Protein AF-A0A453G6H1-F1 (afdb_monomer)

Mean predicted aligned error: 11.92 Å

Organism: Aegilops tauschii subsp. strangulata (NCBI:txid200361)

Radius of gyration: 19.8 Å; Cα contacts (8 Å, |Δi|>4): 277; chains: 1; bounding box: 70×54×54 Å

InterPro domains:
  IPR003441 NAC domain [PF02365] (18-142)
  IPR003441 NAC domain [PS51005] (16-177)
  IPR036093 NAC domain superfamily [G3DSA:2.170.150.80] (25-164)
  IPR036093 NAC domain superfamily [SSF101941] (16-154)

Foldseek 3Di:
DDDDDDDDPDDPPPPDDPPDAPDDDLCCCQVPPVLCVLVVHDDPDCQAEEDCPQADDLVCQVVRAPGDDFKGKYKHFQDPVDPDDNDDAQHYPFWGKDWDDDWDFDADPVRDGFWIKIKIWIFGDDPPPTHTFQKMKIKIAGDPVSCVVSVPTRIIMMMIGGPDDDPDDDDPDPDDDDD

Secondary structure (DSSP, 8-state):
---PPPP----S--S--TT------HHIIIIIIIHHHHTTPPPSS--SEE--GGGS-GGGGGGG-SS-SSEEEEEEE----STT--S---B-SSEEEEEEEEEEEEE-TTS-EEEEEEEEEEEESSTTSPEEEEEEEEEEE--HHHHHHTTT--EEEEEEEE----S------S-----

pLDDT: mean 76.53, std 20.33, range [27.92, 95.0]

Solvent-accessible surface area (backbone atoms only — not comparable to full-atom values): 11126 Å² total; per-residue (Å²): 139,86,81,86,78,79,79,77,80,77,70,90,78,80,83,65,62,93,87,68,72,96,73,76,51,77,54,47,47,38,67,56,50,43,46,30,55,52,70,68,53,84,69,98,65,80,65,55,30,79,41,74,57,49,75,46,49,78,86,56,47,69,83,65,32,67,49,64,93,64,50,32,38,32,37,29,70,58,62,57,93,44,102,86,49,90,72,70,75,46,52,30,86,60,22,33,55,41,79,48,84,72,73,41,78,38,56,43,96,86,67,46,79,55,24,38,38,40,40,29,35,35,21,43,46,60,83,91,78,34,48,79,54,59,39,36,36,40,41,37,36,69,43,68,82,61,55,62,76,34,81,87,47,58,62,29,40,33,40,40,34,64,62,76,74,72,100,78,69,76,77,82,68,92,71,93,76,87,132

Sequence (179 aa):
SIKEGGGRDAHEDDLVMPGFRFHPTEEELIEFYLRRKVEGKRFNVELITFLDLYRYDPWELPALAAIGEKEWFFYVPRDRKYRNGDRPNRVTASGYWKATGADRMIRAENNRSIGLKKTLVFYSGKAPKGVRSSWIMNEYRLPTADTDRYHKVRSTCILASHRNFPPDLSICTRNGRPE

Structure (mmCIF, N/CA/C/O backbone):
data_AF-A0A453G6H1-F1
#
_entry.id   AF-A0A453G6H1-F1
#
loop_
_atom_site.group_PDB
_atom_site.id
_atom_site.type_symbol
_atom_site.label_atom_id
_atom_site.label_alt_id
_atom_site.label_comp_id
_atom_site.label_asym_id
_atom_site.label_entity_id
_atom_site.label_seq_id
_atom_site.pdbx_PDB_ins_code
_atom_site.Cartn_x
_atom_site.Cartn_y
_atom_site.Cartn_z
_atom_site.occupancy
_atom_site.B_iso_or_equiv
_atom_site.auth_seq_id
_atom_site.auth_comp_id
_atom_site.auth_asym_id
_atom_site.auth_atom_id
_atom_site.pdbx_PDB_model_num
ATOM 1 N N . SER A 1 1 ? -45.497 31.746 -12.700 1.00 38.84 1 SER A N 1
ATOM 2 C CA . SER A 1 1 ? -44.591 30.740 -13.280 1.00 38.84 1 SER A CA 1
ATOM 3 C C . SER A 1 1 ? -43.156 31.137 -13.028 1.00 38.84 1 SER A C 1
ATOM 5 O O . SER A 1 1 ? -42.637 31.983 -13.740 1.00 38.84 1 SER A O 1
ATOM 7 N N . ILE A 1 2 ? -42.545 30.571 -11.992 1.00 41.25 2 ILE A N 1
ATOM 8 C CA . ILE A 1 2 ? -41.110 30.693 -11.722 1.00 41.25 2 ILE A CA 1
ATOM 9 C C . ILE A 1 2 ? -40.517 29.347 -12.136 1.00 41.25 2 ILE A C 1
ATOM 11 O O . ILE A 1 2 ? -40.964 28.313 -11.646 1.00 41.25 2 ILE A O 1
ATOM 15 N N . LYS A 1 3 ? -39.592 29.341 -13.096 1.00 38.66 3 LYS A N 1
ATOM 16 C CA . LYS A 1 3 ? -38.749 28.176 -13.375 1.00 38.66 3 LYS A CA 1
ATOM 17 C C . LYS A 1 3 ? -37.324 28.560 -13.014 1.00 38.66 3 LYS A C 1
ATOM 19 O O . LYS A 1 3 ? -36.692 29.331 -13.729 1.00 38.66 3 LYS A O 1
ATOM 24 N N . GLU A 1 4 ? -36.882 28.041 -11.879 1.00 37.56 4 GLU A N 1
ATOM 25 C CA . GLU A 1 4 ? -35.491 28.036 -11.452 1.00 37.56 4 GLU A CA 1
ATOM 26 C C . GLU A 1 4 ? -34.686 27.119 -12.381 1.00 37.56 4 GLU A C 1
ATOM 28 O O . GLU A 1 4 ? -35.075 25.979 -12.648 1.00 37.56 4 GLU A O 1
ATOM 33 N N . GLY A 1 5 ? -33.588 27.643 -12.923 1.00 34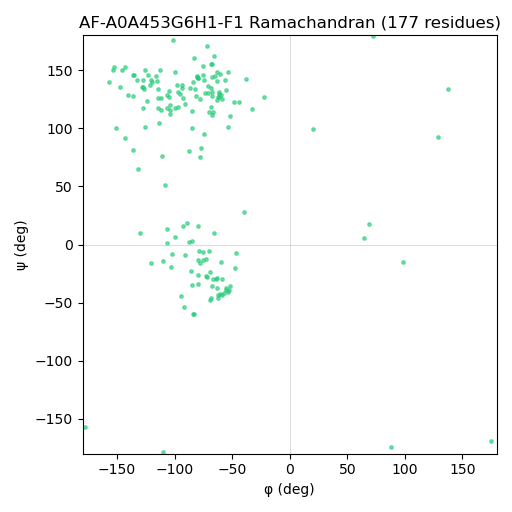.31 5 GLY A N 1
ATOM 34 C CA . GLY A 1 5 ? -32.575 26.881 -13.643 1.00 34.31 5 GLY A CA 1
ATOM 35 C C . GLY A 1 5 ? -31.411 26.609 -12.699 1.00 34.31 5 GLY A C 1
ATOM 36 O O . GLY A 1 5 ? -30.789 27.550 -12.214 1.00 34.31 5 GLY A O 1
ATOM 37 N N . GLY A 1 6 ? -31.172 25.326 -12.428 1.00 33.75 6 GLY A N 1
ATOM 38 C CA . GLY A 1 6 ? -30.255 24.823 -11.410 1.00 33.75 6 GLY A CA 1
ATOM 39 C C . GLY A 1 6 ? -28.817 25.327 -11.520 1.00 33.75 6 GLY A C 1
ATOM 40 O O . GLY A 1 6 ? -28.187 25.278 -12.581 1.00 33.75 6 GLY A O 1
ATOM 41 N N . GLY A 1 7 ? -28.295 25.745 -10.367 1.00 33.56 7 GLY A N 1
ATOM 42 C CA . GLY A 1 7 ? -26.866 25.793 -10.109 1.00 33.56 7 GLY A CA 1
ATOM 43 C C . GLY A 1 7 ? -26.307 24.378 -10.188 1.00 33.56 7 GLY A C 1
ATOM 44 O O . GLY A 1 7 ? -26.826 23.455 -9.568 1.00 33.56 7 GLY A O 1
ATOM 45 N N . ARG A 1 8 ? -25.274 24.204 -11.010 1.00 40.81 8 ARG A N 1
ATOM 46 C CA . ARG A 1 8 ? -24.417 23.025 -10.959 1.00 40.81 8 ARG A CA 1
ATOM 47 C C . ARG A 1 8 ? -23.673 23.089 -9.632 1.00 40.81 8 ARG A C 1
ATOM 49 O O . ARG A 1 8 ? -22.888 24.016 -9.443 1.00 40.81 8 ARG A O 1
ATOM 56 N N . ASP A 1 9 ? -23.964 22.141 -8.749 1.00 37.28 9 ASP A N 1
ATOM 57 C CA . ASP A 1 9 ? -23.225 21.920 -7.513 1.00 37.28 9 ASP A CA 1
ATOM 58 C C . ASP A 1 9 ? -21.738 21.804 -7.852 1.00 37.28 9 ASP A C 1
ATOM 60 O O . ASP A 1 9 ? -21.296 20.892 -8.557 1.00 37.28 9 ASP A O 1
ATOM 64 N N . ALA A 1 10 ? -20.992 22.823 -7.430 1.00 42.50 10 ALA A N 1
ATOM 65 C CA . ALA A 1 10 ? -19.553 22.864 -7.539 1.00 42.50 10 ALA A CA 1
ATOM 66 C C . ALA A 1 10 ? -18.988 21.725 -6.687 1.00 42.50 10 ALA A C 1
ATOM 68 O O . ALA A 1 10 ? -19.312 21.582 -5.510 1.00 42.50 10 ALA A O 1
ATOM 69 N N . HIS A 1 11 ? -18.197 20.902 -7.362 1.00 42.88 11 HIS A N 1
ATOM 70 C CA . HIS A 1 11 ? -17.472 19.749 -6.866 1.00 42.88 11 HIS A CA 1
ATOM 71 C C . HIS A 1 11 ? -16.878 19.920 -5.458 1.00 42.88 11 HIS A C 1
ATOM 73 O O . HIS A 1 11 ? -16.336 20.970 -5.126 1.00 42.88 11 HIS A O 1
ATOM 79 N N . GLU A 1 12 ? -16.946 18.813 -4.712 1.00 50.31 12 GLU A N 1
ATOM 80 C CA . GLU A 1 12 ? -16.308 18.375 -3.453 1.00 50.31 12 GLU A CA 1
ATOM 81 C C . GLU A 1 12 ? -14.813 18.726 -3.217 1.00 50.31 12 GLU A C 1
ATOM 83 O O . GLU A 1 12 ? -14.129 18.028 -2.473 1.00 50.31 12 GLU A O 1
ATOM 88 N N . ASP A 1 13 ? -14.282 19.804 -3.787 1.00 49.34 13 ASP A N 1
ATOM 89 C CA . ASP A 1 13 ? -12.883 20.233 -3.628 1.00 49.34 13 ASP A CA 1
ATOM 90 C C . ASP A 1 13 ? -12.640 21.092 -2.365 1.00 49.34 13 ASP A C 1
ATOM 92 O O . ASP A 1 13 ? -11.524 21.541 -2.116 1.00 49.34 13 ASP A O 1
ATOM 96 N N . ASP A 1 14 ? -13.669 21.310 -1.534 1.00 48.91 14 ASP A N 1
ATOM 97 C CA . ASP A 1 14 ? -13.653 22.320 -0.458 1.00 48.91 14 ASP A CA 1
ATOM 98 C C . ASP A 1 14 ? -13.523 21.748 0.972 1.00 48.91 14 ASP A C 1
ATOM 100 O O . ASP A 1 14 ? -13.746 22.445 1.961 1.00 48.91 14 ASP A O 1
ATOM 104 N N . LEU A 1 15 ? -13.164 20.467 1.132 1.00 57.53 15 LEU A N 1
ATOM 105 C CA . LEU A 1 15 ? -13.124 19.813 2.456 1.00 57.53 15 LEU A CA 1
ATOM 106 C C . LEU A 1 15 ? -11.734 19.699 3.099 1.00 57.53 15 LEU A C 1
ATOM 108 O O . LEU A 1 15 ? -11.605 19.080 4.158 1.00 57.53 15 LEU A O 1
ATOM 112 N N . VAL A 1 16 ? -10.687 20.295 2.521 1.00 58.31 16 VAL A N 1
ATOM 113 C CA . VAL A 1 16 ? -9.326 20.181 3.068 1.00 58.31 16 VAL A CA 1
ATOM 114 C C . VAL A 1 16 ? -8.718 21.563 3.292 1.00 58.31 16 VAL A C 1
ATOM 116 O O . VAL A 1 16 ? -8.225 22.201 2.368 1.00 58.31 16 VAL A O 1
ATOM 119 N N . MET A 1 17 ? -8.728 22.031 4.548 1.00 66.19 17 MET A N 1
ATOM 120 C CA . MET A 1 17 ? -8.027 23.265 4.920 1.00 66.19 17 MET A CA 1
ATOM 121 C C . MET A 1 17 ? -6.538 23.175 4.539 1.00 66.19 17 MET A C 1
ATOM 123 O O . MET A 1 17 ? -5.927 22.118 4.747 1.00 66.19 17 MET A O 1
ATOM 127 N N . PRO A 1 18 ? -5.920 24.270 4.052 1.00 74.62 18 PRO A N 1
ATOM 128 C CA . PRO A 1 18 ? -4.499 24.301 3.733 1.00 74.62 18 PRO A CA 1
ATOM 129 C C . PRO A 1 18 ? -3.644 23.729 4.870 1.00 74.62 18 PRO A C 1
ATOM 131 O O . PRO A 1 18 ? -3.702 24.190 6.008 1.00 74.62 18 PRO A O 1
ATOM 134 N N . GLY A 1 19 ? -2.852 22.701 4.558 1.00 73.06 19 GLY A N 1
ATOM 135 C CA . GLY A 1 19 ? -1.973 22.025 5.516 1.00 73.06 19 GLY A CA 1
ATOM 136 C C . GLY A 1 19 ? -2.523 20.724 6.106 1.00 73.06 19 GLY A C 1
ATOM 137 O O . GLY A 1 19 ? -1.726 19.936 6.621 1.00 73.06 19 GLY A O 1
ATOM 138 N N . PHE A 1 20 ? -3.823 20.434 5.985 1.00 76.88 20 PHE A N 1
ATOM 139 C CA . PHE A 1 20 ? -4.343 19.112 6.330 1.00 76.88 20 PHE A CA 1
ATOM 140 C C . PHE A 1 20 ? -3.947 18.097 5.252 1.00 76.88 20 PHE A C 1
ATOM 142 O O . PHE A 1 20 ? -4.113 18.335 4.057 1.00 76.88 20 PHE A O 1
ATOM 149 N N . ARG A 1 21 ? -3.388 16.959 5.670 1.00 83.88 21 ARG A N 1
ATOM 150 C CA . ARG A 1 21 ? -2.962 15.880 4.774 1.00 83.88 21 ARG A CA 1
ATOM 151 C C . ARG A 1 21 ? -3.408 14.544 5.326 1.00 83.88 21 ARG A C 1
ATOM 153 O O . ARG A 1 21 ? -3.389 14.322 6.535 1.00 83.88 21 ARG A O 1
ATOM 160 N N . PHE A 1 22 ? -3.741 13.628 4.427 1.00 88.31 22 PHE A N 1
ATOM 161 C CA . PHE A 1 22 ? -3.993 12.252 4.808 1.00 88.31 22 PHE A CA 1
ATOM 162 C C . PHE A 1 22 ? -2.670 11.546 5.131 1.00 88.31 22 PHE A C 1
ATOM 164 O O . PHE A 1 22 ? -1.967 11.079 4.238 1.00 88.31 22 PHE A O 1
ATOM 171 N N . HIS A 1 23 ? -2.316 11.512 6.417 1.00 89.25 23 HIS A N 1
ATOM 172 C CA . HIS A 1 23 ? -1.105 10.865 6.924 1.00 89.25 23 HIS A CA 1
ATOM 173 C C . HIS A 1 23 ? -1.432 9.972 8.134 1.00 89.25 23 HIS A C 1
ATOM 175 O O . HIS A 1 23 ? -1.034 10.278 9.259 1.00 89.25 23 HIS A O 1
ATOM 181 N N . PRO A 1 24 ? -2.224 8.902 7.929 1.00 91.31 24 PRO A N 1
ATOM 182 C CA . PRO A 1 24 ? -2.655 8.034 9.014 1.00 91.31 24 PRO A CA 1
ATOM 183 C C . PRO A 1 24 ? -1.474 7.255 9.601 1.00 91.31 24 PRO A C 1
ATOM 185 O O . PRO A 1 24 ? -0.587 6.777 8.887 1.00 91.31 24 PRO A O 1
ATOM 188 N N . THR A 1 25 ? -1.505 7.053 10.911 1.00 92.56 25 THR A N 1
ATOM 189 C CA . THR A 1 25 ? -0.628 6.109 11.600 1.00 92.56 25 THR A CA 1
ATOM 190 C C . THR A 1 25 ? -0.932 4.672 11.170 1.00 92.56 25 THR A C 1
ATOM 192 O O . THR A 1 25 ? -1.996 4.343 10.640 1.00 92.56 25 THR A O 1
ATOM 195 N N . GLU A 1 26 ? 0.009 3.761 11.418 1.00 93.12 26 GLU A N 1
ATOM 196 C CA . GLU A 1 26 ? -0.186 2.342 11.098 1.00 93.12 26 GLU A CA 1
ATOM 197 C C . GLU A 1 26 ? -1.330 1.710 11.905 1.00 93.12 26 GLU A C 1
ATOM 199 O O . GLU A 1 26 ? -1.985 0.789 11.417 1.00 93.12 26 GLU A O 1
ATOM 204 N N . GLU A 1 27 ? -1.582 2.215 13.114 1.00 93.00 27 GLU A N 1
ATOM 205 C CA . GLU A 1 27 ? -2.718 1.814 13.940 1.00 93.00 27 GLU A CA 1
ATOM 206 C C . GLU A 1 27 ? -4.040 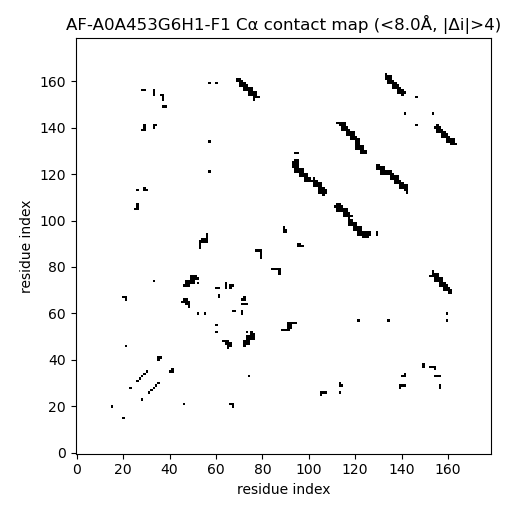2.295 13.339 1.00 93.00 27 GLU A C 1
ATOM 208 O O . GLU A 1 27 ? -4.941 1.479 13.142 1.00 93.00 27 GLU A O 1
ATOM 213 N N . GLU A 1 28 ? -4.141 3.566 12.939 1.00 93.31 28 GLU A N 1
ATOM 214 C CA . GLU A 1 28 ? -5.337 4.103 12.277 1.00 93.31 28 GLU A CA 1
ATOM 215 C C . GLU A 1 28 ? -5.630 3.382 10.955 1.00 93.31 28 GLU A C 1
ATOM 217 O O . GLU A 1 28 ? -6.776 3.007 10.690 1.00 93.31 28 GLU A O 1
ATOM 222 N N . LEU A 1 29 ? -4.605 3.106 10.141 1.00 93.25 29 LEU A N 1
ATOM 223 C CA . LEU A 1 29 ? -4.755 2.335 8.899 1.00 93.25 29 LEU A CA 1
ATOM 224 C C . LEU A 1 29 ? -5.408 0.972 9.134 1.00 93.25 29 LEU A C 1
ATOM 226 O O . LEU A 1 29 ? -6.220 0.519 8.325 1.00 93.25 29 LEU A O 1
ATOM 230 N N . ILE A 1 30 ? -5.062 0.310 10.234 1.00 91.75 30 ILE A N 1
ATOM 231 C CA . ILE A 1 30 ? -5.556 -1.024 10.554 1.00 91.75 30 ILE A CA 1
ATOM 232 C C . ILE A 1 30 ? -6.917 -0.964 11.243 1.00 91.75 30 ILE A C 1
ATOM 234 O O . ILE A 1 30 ? -7.880 -1.550 10.752 1.00 91.75 30 ILE A O 1
ATOM 238 N N . GLU A 1 31 ? -7.000 -0.296 12.390 1.00 90.19 31 GLU A N 1
ATOM 239 C CA . GLU A 1 31 ? -8.158 -0.344 13.285 1.00 90.19 31 GLU A CA 1
ATOM 240 C C . GLU A 1 31 ? -9.298 0.556 12.801 1.00 90.19 31 GLU A C 1
ATOM 242 O O . GLU A 1 31 ? -10.472 0.203 12.935 1.00 90.19 31 GLU A O 1
ATOM 247 N N . PHE A 1 32 ? -8.979 1.696 12.182 1.00 90.88 32 PHE A N 1
ATOM 248 C CA . PHE A 1 32 ? -9.996 2.604 11.666 1.00 90.88 32 PHE A CA 1
ATOM 249 C C . PHE A 1 32 ? -10.345 2.303 10.211 1.00 90.88 32 PHE A C 1
ATOM 251 O O . PHE A 1 32 ? -11.515 2.101 9.905 1.00 90.88 32 PHE A O 1
ATOM 258 N N . TYR A 1 33 ? -9.371 2.247 9.303 1.00 91.75 33 TYR A N 1
ATOM 259 C CA . TYR A 1 33 ? -9.667 2.109 7.873 1.00 91.75 33 TYR A CA 1
ATOM 260 C C . TYR A 1 33 ? -9.917 0.651 7.469 1.00 91.75 33 TYR A C 1
ATOM 262 O O . TYR A 1 33 ? -11.010 0.291 7.024 1.00 91.75 33 TYR A O 1
ATOM 270 N N . LEU A 1 34 ? -8.938 -0.233 7.670 1.00 90.12 34 LEU A N 1
ATOM 271 C CA . LEU A 1 34 ? -9.028 -1.610 7.189 1.00 90.12 34 LEU A CA 1
ATOM 272 C C . LEU A 1 34 ? -10.097 -2.433 7.926 1.00 90.12 34 LEU A C 1
ATOM 274 O O . LEU A 1 34 ? -10.900 -3.102 7.272 1.00 90.12 34 LEU A O 1
ATOM 278 N N . ARG A 1 35 ? -10.153 -2.366 9.265 1.00 88.25 35 ARG A N 1
ATOM 279 C CA . ARG A 1 35 ? -11.139 -3.101 10.077 1.00 88.25 35 ARG A CA 1
ATOM 280 C C . ARG A 1 35 ? -12.570 -2.662 9.760 1.00 88.25 35 ARG A C 1
ATOM 282 O O . ARG A 1 35 ? -13.425 -3.505 9.502 1.00 88.25 35 ARG A O 1
ATOM 289 N N . ARG A 1 36 ? -12.837 -1.354 9.682 1.00 89.06 36 ARG A N 1
ATOM 290 C CA . ARG A 1 36 ? -14.173 -0.857 9.308 1.00 89.06 36 ARG A CA 1
ATOM 291 C C . ARG A 1 36 ? -14.564 -1.264 7.891 1.00 89.06 36 ARG A C 1
ATOM 293 O O . ARG A 1 36 ? -15.723 -1.610 7.670 1.00 89.06 36 ARG A O 1
ATOM 300 N N . LYS A 1 37 ? -13.608 -1.280 6.951 1.00 87.44 37 LYS A N 1
ATOM 301 C CA . LYS A 1 37 ? -13.868 -1.721 5.575 1.00 87.44 37 LYS A CA 1
ATOM 302 C C . LYS A 1 37 ? -14.299 -3.187 5.516 1.00 87.44 37 LYS A C 1
ATOM 304 O O . LYS A 1 37 ? -15.250 -3.489 4.799 1.00 87.44 37 LYS A O 1
ATOM 309 N N . VAL A 1 38 ? -13.648 -4.086 6.264 1.00 84.56 38 VAL A N 1
ATOM 310 C CA . VAL A 1 38 ? -14.052 -5.510 6.305 1.00 84.56 38 VAL A CA 1
ATOM 311 C C . VAL A 1 38 ? -15.357 -5.735 7.073 1.00 84.56 38 VAL A C 1
ATOM 313 O O . VAL A 1 38 ? -16.108 -6.647 6.741 1.00 84.56 38 VAL A O 1
ATOM 316 N N . GLU A 1 39 ? -15.668 -4.870 8.040 1.00 85.19 39 GLU A N 1
ATOM 317 C CA . GLU A 1 39 ? -16.945 -4.853 8.768 1.00 85.19 39 GLU A CA 1
ATOM 318 C C . GLU A 1 39 ? -18.108 -4.275 7.944 1.00 85.19 39 GLU A C 1
ATOM 320 O O . GLU A 1 39 ? -19.251 -4.302 8.395 1.00 85.19 39 GLU A O 1
ATOM 325 N N . GLY A 1 40 ? -17.842 -3.738 6.749 1.00 83.06 40 GLY A N 1
ATOM 326 C CA . GLY A 1 40 ? -18.860 -3.106 5.907 1.00 83.06 40 GLY A CA 1
ATOM 327 C C . GLY A 1 40 ? -19.396 -1.787 6.472 1.00 83.06 40 GLY A C 1
ATOM 328 O O . GLY A 1 40 ? -20.461 -1.326 6.060 1.00 83.06 40 GLY A O 1
ATOM 329 N N . LYS A 1 41 ? -18.676 -1.167 7.413 1.00 84.81 41 LYS A N 1
ATOM 330 C CA . LYS A 1 41 ? -19.033 0.143 7.962 1.00 84.81 41 LYS A CA 1
ATOM 331 C C . LYS A 1 41 ? -18.784 1.222 6.907 1.00 84.81 41 LYS A C 1
ATOM 333 O O . LYS A 1 41 ? -17.756 1.216 6.230 1.00 84.81 41 LYS A O 1
ATOM 338 N N . ARG A 1 42 ? -19.733 2.151 6.771 1.00 80.06 42 ARG A N 1
ATOM 339 C CA . ARG A 1 42 ? -19.611 3.295 5.858 1.00 80.06 42 ARG A CA 1
ATOM 340 C C . ARG A 1 42 ? -18.658 4.342 6.436 1.00 80.06 42 ARG A C 1
ATOM 342 O O . ARG A 1 42 ? -18.603 4.526 7.652 1.00 80.06 42 ARG A O 1
ATOM 349 N N . PHE A 1 43 ? -17.925 5.014 5.556 1.00 83.06 43 PHE A N 1
ATOM 350 C CA . PHE A 1 43 ? -17.134 6.194 5.892 1.00 83.06 43 PHE A CA 1
ATOM 351 C C . PHE A 1 43 ? -17.910 7.444 5.489 1.00 83.06 43 PHE A C 1
ATOM 353 O O . PHE A 1 43 ? -18.650 7.413 4.511 1.00 83.06 43 PHE A O 1
ATOM 360 N N . ASN A 1 44 ? -17.725 8.535 6.232 1.00 78.62 44 ASN A N 1
ATOM 361 C CA . ASN A 1 44 ? -18.274 9.836 5.843 1.00 78.62 44 ASN A CA 1
ATOM 362 C C . ASN A 1 44 ? -17.498 10.439 4.661 1.00 78.62 44 ASN A C 1
ATOM 364 O O . ASN A 1 44 ? -18.063 11.205 3.897 1.00 78.62 44 ASN A O 1
ATOM 368 N N . VAL A 1 45 ? -16.215 10.080 4.525 1.00 81.44 45 VAL A N 1
ATOM 369 C CA . VAL A 1 45 ? -15.322 10.517 3.446 1.00 81.44 45 VAL A CA 1
ATOM 370 C C . VAL A 1 45 ? -14.534 9.307 2.945 1.00 81.44 45 VAL A C 1
ATOM 372 O O . VAL A 1 45 ? -13.918 8.588 3.740 1.00 81.44 45 VAL A O 1
ATOM 375 N N . GLU A 1 46 ? -14.547 9.063 1.635 1.00 83.81 46 GLU A N 1
ATOM 376 C CA . GLU A 1 46 ? -13.826 7.950 1.007 1.00 83.81 46 GLU A CA 1
ATOM 377 C C . GLU A 1 46 ? -12.379 8.339 0.662 1.00 83.81 46 GLU A C 1
ATOM 379 O O . GLU A 1 46 ? -12.044 8.642 -0.475 1.00 83.81 46 GLU A O 1
ATOM 384 N N . LEU A 1 47 ? -11.492 8.304 1.662 1.00 88.88 47 LEU A N 1
ATOM 385 C CA . LEU A 1 47 ? -10.073 8.675 1.498 1.00 88.88 47 LEU A CA 1
ATOM 386 C C . LEU A 1 47 ? -9.196 7.576 0.865 1.00 88.88 47 LEU A C 1
ATOM 388 O O . LEU A 1 47 ? -8.056 7.834 0.490 1.00 88.88 47 LEU A O 1
ATOM 392 N N . ILE A 1 48 ? -9.690 6.335 0.784 1.00 91.88 48 ILE A N 1
ATOM 393 C CA . ILE A 1 48 ? -8.935 5.174 0.288 1.00 91.88 48 ILE A CA 1
ATOM 394 C C . ILE A 1 48 ? -9.739 4.481 -0.813 1.00 91.88 48 ILE A C 1
ATOM 396 O O . ILE A 1 48 ? -10.810 3.921 -0.557 1.00 91.88 48 ILE A O 1
ATOM 400 N N . THR A 1 49 ? -9.182 4.457 -2.023 1.00 91.00 49 THR A N 1
ATOM 401 C CA . THR A 1 49 ? -9.833 3.903 -3.218 1.00 91.00 49 THR A CA 1
ATOM 402 C C . THR A 1 49 ? -9.736 2.380 -3.257 1.00 91.00 49 THR A C 1
ATOM 404 O O . THR A 1 49 ? -8.716 1.798 -2.892 1.00 91.00 49 THR A O 1
ATOM 407 N N . PHE A 1 50 ? -10.775 1.696 -3.737 1.00 90.19 50 PHE A N 1
ATOM 408 C CA . PHE A 1 50 ? -10.682 0.267 -4.047 1.00 90.19 50 PHE A CA 1
ATOM 409 C C . PHE A 1 50 ? -10.040 0.052 -5.424 1.00 90.19 50 PHE A C 1
ATOM 411 O O . PHE A 1 50 ? -10.504 0.624 -6.406 1.00 90.19 50 PHE A O 1
ATOM 418 N N . LEU A 1 51 ? -9.004 -0.788 -5.512 1.00 89.75 51 LEU A N 1
ATOM 419 C CA . LEU A 1 51 ? -8.248 -0.993 -6.749 1.00 89.75 51 LEU A CA 1
ATOM 420 C C . LEU A 1 51 ? -7.727 -2.431 -6.877 1.00 89.75 51 LEU A C 1
ATOM 422 O O . LEU A 1 51 ? -7.139 -2.975 -5.943 1.00 89.75 51 LEU A O 1
ATOM 426 N N . ASP A 1 52 ? -7.854 -3.030 -8.064 1.00 86.62 52 ASP A N 1
ATOM 427 C CA . ASP A 1 52 ? -7.093 -4.235 -8.429 1.00 86.62 52 ASP A CA 1
ATOM 428 C C . ASP A 1 52 ? -5.660 -3.832 -8.810 1.00 86.62 52 ASP A C 1
ATOM 430 O O . ASP A 1 52 ? -5.313 -3.726 -9.988 1.00 86.62 52 ASP A O 1
ATOM 434 N N . LEU A 1 53 ? -4.847 -3.520 -7.792 1.00 89.31 53 LEU A N 1
ATOM 435 C CA . LEU A 1 53 ? -3.559 -2.845 -7.976 1.00 89.31 53 LEU A CA 1
ATOM 436 C C . LEU A 1 53 ? -2.648 -3.549 -8.987 1.00 89.31 53 LEU A C 1
ATOM 438 O O . LEU A 1 53 ? -1.957 -2.882 -9.749 1.00 89.31 53 LEU A O 1
ATOM 442 N N . TYR A 1 54 ? -2.614 -4.881 -9.008 1.00 86.31 54 TYR A N 1
ATOM 443 C CA . TYR A 1 54 ? -1.626 -5.611 -9.809 1.00 86.31 54 TYR A CA 1
ATOM 444 C C . TYR A 1 54 ? -1.865 -5.510 -11.324 1.00 86.31 54 TYR A C 1
ATOM 446 O O . TYR A 1 54 ? -1.027 -5.961 -12.101 1.00 86.31 54 TYR A O 1
ATOM 454 N N . ARG A 1 55 ? -2.971 -4.891 -11.756 1.00 88.56 55 ARG A N 1
ATOM 455 C CA . ARG A 1 55 ? -3.210 -4.539 -13.162 1.00 88.56 55 ARG A CA 1
ATOM 456 C C . ARG A 1 55 ? -2.453 -3.299 -13.628 1.00 88.56 55 ARG A C 1
ATOM 458 O O . ARG A 1 55 ? -2.355 -3.105 -14.834 1.00 88.56 55 ARG A O 1
ATOM 465 N N . TYR A 1 56 ? -1.940 -2.497 -12.701 1.00 91.75 56 TYR A N 1
ATOM 466 C CA . TYR A 1 56 ? -1.335 -1.202 -12.981 1.00 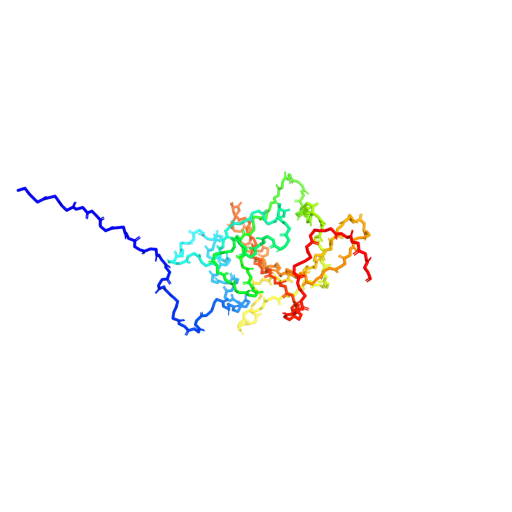91.75 56 TYR A CA 1
ATOM 467 C C . TYR A 1 56 ? 0.142 -1.208 -12.613 1.00 91.75 56 TYR A C 1
ATOM 469 O O . TYR A 1 56 ? 0.566 -1.829 -11.631 1.00 91.75 56 TYR A O 1
ATOM 477 N N . ASP A 1 57 ? 0.932 -0.493 -13.400 1.00 91.88 57 ASP A N 1
ATOM 478 C CA . ASP A 1 57 ? 2.300 -0.180 -13.042 1.00 91.88 57 ASP A CA 1
ATOM 479 C C . ASP A 1 57 ? 2.330 0.917 -11.962 1.00 91.88 57 ASP A C 1
ATOM 481 O O . ASP A 1 57 ? 1.408 1.728 -11.837 1.00 91.88 57 ASP A O 1
ATOM 485 N N . PRO A 1 58 ? 3.381 0.968 -11.127 1.00 92.94 58 PRO A N 1
ATOM 486 C CA . PRO A 1 58 ? 3.368 1.807 -9.933 1.00 92.94 58 PRO A CA 1
ATOM 487 C C . PRO A 1 58 ? 3.253 3.313 -10.214 1.00 92.94 58 PRO A C 1
ATOM 489 O O . PRO A 1 58 ? 2.688 4.031 -9.397 1.00 92.94 58 PRO A O 1
ATOM 492 N N . TRP A 1 59 ? 3.739 3.785 -11.365 1.00 92.69 59 TRP A N 1
ATOM 493 C CA . TRP A 1 59 ? 3.629 5.188 -11.785 1.00 92.69 59 TRP A CA 1
ATOM 494 C C . TRP A 1 59 ? 2.224 5.605 -12.223 1.00 92.69 59 TRP A C 1
ATOM 496 O O . TRP A 1 59 ? 1.969 6.797 -12.343 1.00 92.69 59 TRP A O 1
ATOM 506 N N . GLU A 1 60 ? 1.315 4.656 -12.440 1.00 93.12 60 GLU A N 1
ATOM 507 C CA . GLU A 1 60 ? -0.092 4.940 -12.744 1.00 93.12 60 GLU A CA 1
ATOM 508 C C . GLU A 1 60 ? -0.920 5.126 -11.465 1.00 93.12 60 GLU A C 1
ATOM 510 O O . GLU A 1 60 ? -1.947 5.799 -11.481 1.00 93.12 60 GLU A O 1
ATOM 515 N N . LEU A 1 61 ? -0.460 4.571 -10.337 1.00 92.12 61 LEU A N 1
ATOM 516 C CA . LEU A 1 61 ? -1.178 4.602 -9.060 1.00 92.12 61 LEU A CA 1
ATOM 517 C C . LEU A 1 61 ? -1.522 6.016 -8.566 1.00 92.12 61 LEU A C 1
ATOM 519 O O . LEU A 1 61 ? -2.652 6.190 -8.114 1.00 92.12 61 LEU A O 1
ATOM 523 N N . PRO A 1 62 ? -0.639 7.032 -8.661 1.00 92.19 62 PRO A N 1
ATOM 524 C CA . PRO A 1 62 ? -0.963 8.379 -8.192 1.00 92.19 62 PRO A CA 1
ATOM 525 C C . PRO A 1 62 ? -2.242 8.950 -8.809 1.00 92.19 62 PRO A C 1
ATOM 527 O O . PRO A 1 62 ? -3.022 9.588 -8.114 1.00 92.19 62 PRO A O 1
ATOM 530 N N . ALA A 1 63 ? -2.489 8.669 -10.092 1.00 90.94 63 ALA A N 1
ATOM 531 C CA . ALA A 1 63 ? -3.664 9.156 -10.813 1.00 90.94 63 ALA A CA 1
ATOM 532 C C . ALA A 1 63 ? -4.965 8.414 -10.445 1.00 90.94 63 ALA A C 1
ATOM 534 O O . ALA A 1 63 ? -6.048 8.859 -10.809 1.00 90.94 63 ALA A O 1
ATOM 535 N N . LEU A 1 64 ? -4.865 7.275 -9.755 1.00 91.75 64 LEU A N 1
ATOM 536 C CA . LEU A 1 64 ? -5.999 6.429 -9.361 1.00 91.75 64 LEU A CA 1
ATOM 537 C C . LEU A 1 64 ? -6.379 6.603 -7.881 1.00 91.75 64 LEU A C 1
ATOM 539 O O . LEU A 1 64 ? -7.371 6.033 -7.419 1.00 91.75 64 LEU A O 1
ATOM 543 N N . ALA A 1 65 ? -5.567 7.331 -7.115 1.00 90.94 65 ALA A N 1
ATOM 544 C CA . ALA A 1 65 ? -5.795 7.576 -5.699 1.00 90.94 65 ALA A CA 1
ATOM 545 C C . ALA A 1 65 ? -6.813 8.704 -5.491 1.00 90.94 65 ALA A C 1
ATOM 547 O O . ALA A 1 65 ? -6.802 9.691 -6.218 1.00 90.94 65 ALA A O 1
ATOM 548 N N . ALA A 1 66 ? -7.655 8.583 -4.461 1.00 89.06 66 ALA A N 1
ATOM 549 C CA . ALA A 1 66 ? -8.576 9.653 -4.072 1.00 89.06 66 ALA A CA 1
ATOM 550 C C . ALA A 1 66 ? -7.838 10.887 -3.522 1.00 89.06 66 ALA A C 1
ATOM 552 O O . ALA A 1 66 ? -8.259 12.017 -3.735 1.00 89.06 66 ALA A O 1
ATOM 553 N N . ILE A 1 67 ? -6.732 10.667 -2.805 1.00 87.31 67 ILE A N 1
ATOM 554 C CA . ILE A 1 67 ? -5.909 11.716 -2.201 1.00 87.31 67 ILE A CA 1
ATOM 555 C C . ILE A 1 67 ? -4.460 11.236 -2.071 1.00 87.31 67 ILE A C 1
ATOM 557 O O . ILE A 1 67 ? -4.203 10.037 -1.922 1.00 87.31 67 ILE A O 1
ATOM 561 N N . GLY A 1 68 ? -3.513 12.176 -2.091 1.00 84.44 68 GLY A N 1
ATOM 562 C CA . GLY A 1 68 ? -2.111 11.917 -1.765 1.00 84.44 68 GLY A CA 1
ATOM 563 C C . GLY A 1 68 ? -1.122 12.599 -2.707 1.00 84.44 68 GLY A C 1
ATOM 564 O O . GLY A 1 68 ? -1.253 12.528 -3.924 1.00 84.44 68 GLY A O 1
ATOM 565 N N . GLU A 1 69 ? -0.094 13.231 -2.138 1.00 81.81 69 GLU A N 1
ATOM 566 C CA . GLU A 1 69 ? 0.985 13.876 -2.906 1.00 81.81 69 GLU A CA 1
ATOM 567 C C . GLU A 1 69 ? 2.192 12.942 -3.104 1.00 81.81 69 GLU A C 1
ATOM 569 O O . GLU A 1 69 ? 2.766 12.858 -4.186 1.00 81.81 69 GLU A O 1
ATOM 574 N N . LYS A 1 70 ? 2.602 12.247 -2.035 1.00 85.38 70 LYS A N 1
ATOM 575 C CA . LYS A 1 70 ? 3.811 11.392 -1.986 1.00 85.38 70 LYS A CA 1
ATOM 576 C C . LYS A 1 70 ? 3.504 9.931 -1.659 1.00 85.38 70 LYS A C 1
ATOM 578 O O . LYS A 1 70 ? 4.357 9.054 -1.806 1.00 85.38 70 LYS A O 1
ATOM 583 N N . G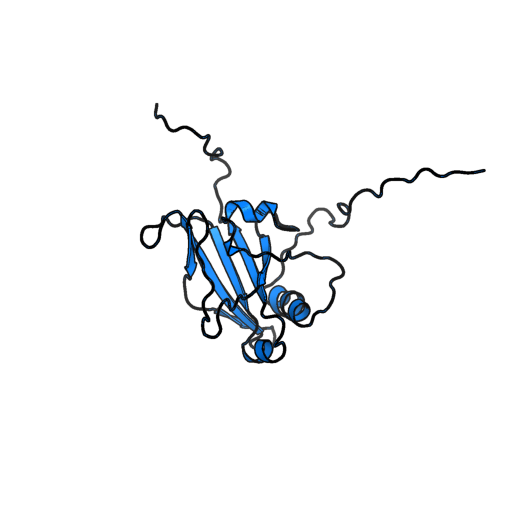LU A 1 71 ? 2.304 9.709 -1.149 1.00 90.69 71 GLU A N 1
ATOM 584 C CA . GLU A 1 71 ? 1.829 8.483 -0.540 1.00 90.69 71 GLU A CA 1
ATOM 585 C C . GLU A 1 71 ? 0.384 8.281 -0.981 1.00 90.69 71 GLU A C 1
ATOM 587 O O . GLU A 1 71 ? -0.425 9.199 -0.864 1.00 90.69 71 GLU A O 1
ATOM 592 N N . TRP A 1 72 ? 0.080 7.093 -1.499 1.00 93.56 72 TRP A N 1
ATOM 593 C CA . TRP A 1 72 ? -1.232 6.756 -2.045 1.00 93.56 72 TRP A CA 1
ATOM 594 C C . TRP A 1 72 ? -1.754 5.480 -1.409 1.00 93.56 72 TRP A C 1
ATOM 596 O O . TRP A 1 72 ? -1.022 4.491 -1.286 1.00 93.56 72 TRP A O 1
ATOM 606 N N . PHE A 1 73 ? -3.026 5.498 -1.026 1.00 93.75 73 PHE A N 1
ATOM 607 C CA . PHE A 1 73 ? -3.647 4.425 -0.266 1.00 93.75 73 PHE A CA 1
ATOM 608 C C . PHE A 1 73 ? -4.729 3.732 -1.081 1.00 93.75 73 PHE A C 1
ATOM 610 O O . PHE A 1 73 ? -5.602 4.384 -1.653 1.00 93.75 73 PHE A O 1
ATOM 617 N N . PHE A 1 74 ? -4.709 2.399 -1.072 1.00 93.88 74 PHE A N 1
ATOM 618 C CA . PHE A 1 74 ? -5.725 1.602 -1.754 1.00 93.88 74 PHE A CA 1
ATOM 619 C C . PHE A 1 74 ? -6.201 0.427 -0.909 1.00 93.88 74 PHE A C 1
ATOM 621 O O . PHE A 1 74 ? -5.422 -0.224 -0.207 1.00 93.88 74 PHE A O 1
ATOM 628 N N . TYR A 1 75 ? -7.479 0.096 -1.054 1.00 92.00 75 TYR A N 1
ATOM 629 C CA . TYR A 1 75 ? -8.004 -1.212 -0.706 1.00 92.00 75 TYR A CA 1
ATOM 630 C C . TYR A 1 75 ? -7.797 -2.146 -1.887 1.00 92.00 75 TYR A C 1
ATOM 632 O O . TYR A 1 75 ? -8.400 -1.972 -2.943 1.00 92.00 75 TYR A O 1
ATOM 640 N N . VAL A 1 76 ? -6.972 -3.164 -1.686 1.00 88.00 76 VAL A N 1
ATOM 641 C CA . VAL A 1 76 ? -6.740 -4.202 -2.685 1.00 88.00 76 VAL A CA 1
ATOM 642 C C . VAL A 1 76 ? -7.485 -5.457 -2.256 1.00 88.00 76 VAL A C 1
ATOM 644 O O . VAL A 1 76 ? -7.308 -5.905 -1.113 1.00 88.00 76 VAL A O 1
ATOM 647 N N . PRO A 1 77 ? -8.325 -6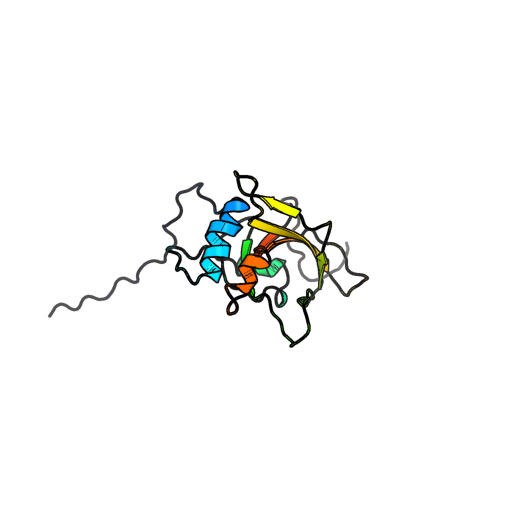.041 -3.128 1.00 79.69 77 PRO A N 1
ATOM 648 C CA . PRO A 1 77 ? -8.928 -7.328 -2.844 1.00 79.69 77 PRO A CA 1
ATOM 649 C C . PRO A 1 77 ? -7.817 -8.355 -2.664 1.00 79.69 77 PRO A C 1
ATOM 651 O O . PRO A 1 77 ? -6.926 -8.505 -3.503 1.00 79.69 77 PRO A O 1
ATOM 654 N N . ARG A 1 78 ? -7.868 -9.101 -1.564 1.00 71.19 78 ARG A N 1
ATOM 655 C CA . ARG A 1 78 ? -7.010 -10.263 -1.388 1.00 71.19 78 ARG A CA 1
ATOM 656 C C . ARG A 1 78 ? -7.613 -11.383 -2.221 1.00 71.19 78 ARG A C 1
ATOM 658 O O . ARG A 1 78 ? -8.388 -12.195 -1.719 1.00 71.19 78 ARG A O 1
ATOM 665 N N . ASP A 1 79 ? -7.292 -11.371 -3.510 1.00 56.56 79 ASP A N 1
ATOM 666 C CA . ASP A 1 79 ? -7.799 -12.371 -4.431 1.00 56.56 79 ASP A CA 1
ATOM 667 C C . ASP A 1 79 ? -7.320 -13.764 -4.001 1.00 56.56 79 ASP A C 1
ATOM 669 O O . ASP A 1 79 ? -6.136 -14.001 -3.741 1.00 56.56 79 ASP A O 1
ATOM 673 N N . ARG A 1 80 ? -8.272 -14.691 -3.939 1.00 52.91 80 ARG A N 1
ATOM 674 C CA . ARG A 1 80 ? -8.023 -16.124 -3.960 1.00 52.91 80 ARG A CA 1
ATOM 675 C C . ARG A 1 80 ? -8.572 -16.589 -5.304 1.00 52.91 80 ARG A C 1
ATOM 677 O O . ARG A 1 80 ? -9.641 -17.185 -5.367 1.00 52.91 80 ARG A O 1
ATOM 684 N N . LYS A 1 81 ? -7.830 -16.311 -6.382 1.00 45.16 81 LYS A N 1
ATOM 685 C CA . LYS A 1 81 ? -8.254 -16.633 -7.756 1.00 45.16 81 LYS A CA 1
ATOM 686 C C . LYS A 1 81 ? -8.498 -18.136 -7.976 1.00 45.16 81 LYS A C 1
ATOM 688 O O . LYS A 1 81 ? -9.138 -18.514 -8.948 1.00 45.16 81 LYS A O 1
ATOM 693 N N . TYR A 1 82 ? -8.030 -19.002 -7.064 1.00 42.81 82 TYR A N 1
ATOM 694 C CA . TYR A 1 82 ? -8.285 -2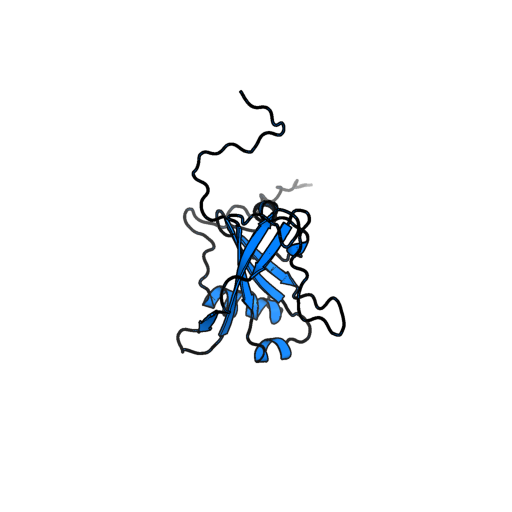0.445 -7.075 1.00 42.81 82 TYR A CA 1
ATOM 695 C C . TYR A 1 82 ? -8.461 -21.031 -5.672 1.00 42.81 82 TYR A C 1
ATOM 697 O O . TYR A 1 82 ? -7.830 -20.586 -4.712 1.00 42.81 82 TYR A O 1
ATOM 705 N N . ARG A 1 83 ? -9.221 -22.134 -5.591 1.00 46.38 83 ARG A N 1
ATOM 706 C CA . ARG A 1 83 ? -9.527 -22.922 -4.381 1.00 46.38 83 ARG A CA 1
ATOM 707 C C . ARG A 1 83 ? -8.310 -23.260 -3.500 1.00 46.38 83 ARG A C 1
ATOM 709 O O . ARG A 1 83 ? -8.526 -23.465 -2.318 1.00 46.38 83 ARG A O 1
ATOM 716 N N . ASN A 1 84 ? -7.061 -23.224 -3.988 1.00 44.62 84 ASN A N 1
ATOM 717 C CA . ASN A 1 84 ? -5.846 -23.584 -3.225 1.00 44.62 84 ASN A CA 1
ATOM 718 C C . ASN A 1 84 ? -4.677 -22.559 -3.271 1.00 44.62 84 ASN A C 1
ATOM 720 O O . ASN A 1 84 ? -3.583 -22.887 -2.826 1.00 44.62 84 ASN A O 1
ATOM 724 N N . GLY A 1 85 ? -4.850 -21.340 -3.805 1.00 51.44 85 GLY A N 1
ATOM 725 C CA . GLY A 1 85 ? -3.737 -20.382 -3.960 1.00 51.44 85 GLY A CA 1
ATOM 726 C C . GLY A 1 85 ? -3.734 -19.243 -2.935 1.00 51.44 85 GLY A C 1
ATOM 727 O O . GLY A 1 85 ? -4.634 -18.412 -2.967 1.00 51.44 85 GLY A O 1
ATOM 728 N N . ASP A 1 86 ? -2.708 -19.164 -2.078 1.00 51.94 86 ASP A N 1
ATOM 729 C CA . ASP A 1 86 ? -2.556 -18.115 -1.045 1.00 51.94 86 ASP A CA 1
ATOM 730 C C . ASP A 1 86 ? -1.777 -16.865 -1.501 1.00 51.94 86 ASP A C 1
ATOM 732 O O . ASP A 1 86 ? -1.694 -15.872 -0.766 1.00 51.94 86 ASP A O 1
ATOM 736 N N . ARG A 1 87 ? -1.165 -16.901 -2.694 1.00 57.84 87 ARG A N 1
ATOM 737 C CA . ARG A 1 87 ? -0.219 -15.872 -3.146 1.00 57.84 87 ARG A CA 1
ATOM 738 C C . ARG A 1 87 ? -0.796 -15.062 -4.314 1.00 57.84 87 ARG A C 1
ATOM 740 O O . ARG A 1 87 ? -0.993 -15.637 -5.383 1.00 57.84 87 ARG A O 1
ATOM 747 N N . PRO A 1 88 ? -1.036 -13.747 -4.146 1.00 62.34 88 PRO A N 1
ATOM 748 C CA . PRO A 1 88 ? -1.494 -12.902 -5.243 1.00 62.34 88 PRO A CA 1
ATOM 749 C C . PRO A 1 88 ? -0.416 -12.817 -6.328 1.00 62.34 88 PRO A C 1
ATOM 751 O O . PRO A 1 88 ? 0.784 -12.824 -6.023 1.00 62.34 88 PRO A O 1
ATOM 754 N N . ASN A 1 89 ? -0.839 -12.743 -7.592 1.00 67.31 89 ASN A N 1
ATOM 755 C CA . ASN A 1 89 ? 0.075 -12.503 -8.700 1.00 67.31 89 ASN A CA 1
ATOM 756 C C . ASN A 1 89 ? 0.617 -11.076 -8.581 1.00 67.31 89 ASN A C 1
ATOM 758 O O . ASN A 1 89 ? -0.123 -10.115 -8.728 1.00 67.31 89 ASN A O 1
ATOM 762 N N . ARG A 1 90 ? 1.908 -10.955 -8.285 1.00 82.00 90 ARG A N 1
ATOM 763 C CA . ARG A 1 90 ? 2.591 -9.675 -8.065 1.00 82.00 90 ARG A CA 1
ATOM 764 C C . ARG A 1 90 ? 3.230 -9.111 -9.334 1.00 82.00 90 ARG A C 1
ATOM 766 O O . ARG A 1 90 ? 4.109 -8.263 -9.234 1.00 82.00 90 ARG A O 1
ATOM 773 N N . VAL A 1 91 ? 2.851 -9.624 -10.498 1.00 85.94 91 VAL A N 1
ATOM 774 C CA . VAL A 1 91 ? 3.349 -9.194 -11.809 1.00 85.94 91 VAL A CA 1
ATOM 775 C C . VAL A 1 91 ? 2.407 -8.138 -12.377 1.00 85.94 91 VAL A C 1
ATOM 777 O O . VAL A 1 91 ? 1.195 -8.328 -12.335 1.00 85.94 91 VAL A O 1
ATOM 780 N N . THR A 1 92 ? 2.978 -7.063 -12.906 1.00 87.75 92 THR A N 1
ATOM 781 C CA . THR A 1 92 ? 2.286 -5.997 -13.643 1.00 87.75 92 THR A CA 1
ATOM 782 C C . THR A 1 92 ? 2.681 -6.066 -15.124 1.00 87.75 92 THR A C 1
ATOM 784 O O . THR A 1 92 ? 3.449 -6.946 -15.524 1.00 87.75 92 THR A O 1
ATOM 787 N N . ALA A 1 93 ? 2.175 -5.154 -15.959 1.00 89.69 93 ALA A N 1
ATOM 788 C CA . ALA A 1 93 ? 2.512 -5.118 -17.383 1.00 89.69 93 ALA A CA 1
ATOM 789 C C . ALA A 1 93 ? 4.024 -4.958 -17.626 1.00 89.69 93 ALA A C 1
ATOM 791 O O . ALA A 1 93 ? 4.599 -5.673 -18.451 1.00 89.69 93 ALA A O 1
ATOM 792 N N . SER A 1 94 ? 4.672 -4.064 -16.874 1.00 91.69 94 SER A N 1
ATOM 793 C CA . SER A 1 94 ? 6.075 -3.703 -17.095 1.00 91.69 94 SER A CA 1
ATOM 794 C C . SER A 1 94 ? 7.040 -4.265 -16.051 1.00 91.69 94 SER A C 1
ATOM 796 O O . SER A 1 94 ? 8.240 -3.994 -16.133 1.00 91.69 94 SER A O 1
ATOM 798 N N . GLY A 1 95 ? 6.576 -5.031 -15.058 1.00 94.00 95 GLY A N 1
ATOM 799 C CA . GLY A 1 95 ? 7.446 -5.489 -13.977 1.00 94.00 95 GLY A CA 1
ATOM 800 C C . GLY A 1 95 ? 6.790 -6.390 -12.938 1.00 94.00 95 GLY A C 1
ATOM 801 O O . GLY A 1 95 ? 5.821 -7.098 -13.203 1.00 94.00 95 GLY A O 1
ATOM 802 N N . TYR A 1 96 ? 7.372 -6.425 -11.741 1.00 91.81 96 TYR A N 1
ATOM 803 C CA . TYR A 1 96 ? 6.865 -7.231 -10.635 1.00 91.81 96 TYR A CA 1
ATOM 804 C C . TYR A 1 96 ? 7.233 -6.667 -9.262 1.00 91.81 96 TYR A C 1
ATOM 806 O O . TYR A 1 96 ? 8.296 -6.084 -9.050 1.00 91.81 96 TYR A O 1
ATOM 814 N N . TRP A 1 97 ? 6.369 -6.918 -8.282 1.00 92.44 97 TRP A N 1
ATOM 815 C CA . TRP A 1 97 ? 6.585 -6.573 -6.883 1.00 92.44 97 TRP A CA 1
ATOM 816 C C . TRP A 1 97 ? 7.260 -7.713 -6.120 1.00 92.44 97 TRP A C 1
ATOM 818 O O . TRP A 1 97 ? 6.723 -8.816 -5.970 1.00 92.44 97 TRP A O 1
ATOM 828 N N . LYS A 1 98 ? 8.435 -7.434 -5.555 1.00 91.25 98 LYS A N 1
ATOM 829 C CA . LYS A 1 98 ? 9.207 -8.377 -4.742 1.00 91.25 98 LYS A CA 1
ATOM 830 C C . LYS A 1 98 ? 9.125 -7.986 -3.270 1.00 91.25 98 LYS A C 1
ATOM 832 O O . LYS A 1 98 ? 9.413 -6.848 -2.917 1.00 91.25 98 LYS A O 1
ATOM 837 N N . ALA A 1 99 ? 8.763 -8.936 -2.405 1.00 91.69 99 ALA A N 1
ATOM 838 C CA . ALA A 1 99 ? 8.830 -8.717 -0.959 1.00 91.69 99 ALA A CA 1
ATOM 839 C C . ALA A 1 99 ? 10.279 -8.476 -0.523 1.00 91.69 99 ALA A C 1
ATOM 841 O O . ALA A 1 99 ? 11.192 -9.147 -1.008 1.00 91.69 99 ALA A O 1
ATOM 842 N N . THR A 1 100 ? 10.468 -7.548 0.407 1.00 90.75 100 THR A N 1
ATOM 843 C CA . THR A 1 100 ? 11.761 -7.255 1.019 1.00 90.75 100 THR A CA 1
ATOM 844 C C . THR A 1 100 ? 11.623 -7.286 2.535 1.00 90.75 100 THR A C 1
ATOM 846 O O . THR A 1 100 ? 10.678 -6.726 3.084 1.00 90.75 100 THR A O 1
ATOM 849 N N . GLY A 1 101 ? 12.577 -7.930 3.207 1.00 90.50 101 GLY A N 1
ATOM 850 C CA . GLY A 1 101 ? 12.545 -8.106 4.659 1.00 90.50 101 GLY A CA 1
ATOM 851 C C . GLY A 1 101 ? 11.494 -9.109 5.150 1.00 90.50 101 GLY A C 1
ATOM 852 O O . GLY A 1 101 ? 10.767 -9.731 4.369 1.00 90.50 101 GLY A O 1
ATOM 853 N N . ALA A 1 102 ? 11.461 -9.278 6.471 1.00 90.12 102 ALA A N 1
ATOM 854 C CA . ALA A 1 102 ? 10.448 -10.059 7.170 1.00 90.12 102 ALA A CA 1
ATOM 855 C C . ALA A 1 102 ? 9.182 -9.223 7.412 1.00 90.12 102 ALA A C 1
ATOM 857 O O . ALA A 1 102 ? 9.222 -7.991 7.389 1.00 90.12 102 ALA A O 1
ATOM 858 N N . ASP A 1 103 ? 8.064 -9.900 7.668 1.00 91.12 103 ASP A N 1
ATOM 859 C CA . ASP A 1 103 ? 6.836 -9.213 8.067 1.00 91.12 103 ASP A CA 1
ATOM 860 C C . ASP A 1 103 ? 7.006 -8.592 9.445 1.00 91.12 103 ASP A C 1
ATOM 862 O O . ASP A 1 103 ? 7.449 -9.250 10.387 1.00 91.12 103 ASP A O 1
ATOM 866 N N . ARG A 1 104 ? 6.635 -7.316 9.562 1.00 94.56 104 ARG A N 1
ATOM 867 C CA . ARG A 1 104 ? 6.670 -6.595 10.831 1.00 94.56 104 ARG A CA 1
ATOM 868 C C . ARG A 1 104 ? 5.293 -6.645 11.474 1.00 94.56 104 ARG A C 1
ATOM 870 O O . ARG A 1 104 ? 4.292 -6.305 10.846 1.00 94.56 104 ARG A O 1
ATOM 877 N N . MET A 1 105 ? 5.256 -7.041 12.739 1.00 94.31 105 MET A N 1
ATOM 878 C CA . MET A 1 105 ? 4.048 -6.975 13.550 1.00 94.31 105 MET A CA 1
ATOM 879 C C . MET A 1 105 ? 3.722 -5.523 13.891 1.00 94.31 105 MET A C 1
ATOM 881 O O . MET A 1 105 ? 4.588 -4.794 14.368 1.00 94.31 105 MET A O 1
ATOM 885 N N . ILE A 1 106 ? 2.472 -5.127 13.664 1.00 93.81 106 ILE A N 1
ATOM 886 C CA . ILE A 1 106 ? 1.940 -3.848 14.126 1.00 93.81 106 ILE A CA 1
ATOM 887 C C . ILE A 1 106 ? 1.192 -4.102 15.428 1.00 93.81 106 ILE A C 1
ATOM 889 O O . ILE A 1 106 ? 0.391 -5.040 15.536 1.00 93.81 106 ILE A O 1
ATOM 893 N N . ARG A 1 107 ? 1.506 -3.279 16.425 1.00 93.19 107 ARG A N 1
ATOM 894 C CA . ARG A 1 107 ? 0.935 -3.339 17.764 1.00 93.19 107 ARG A CA 1
ATOM 895 C C . ARG A 1 107 ? 0.226 -2.026 18.059 1.00 93.19 107 ARG A C 1
ATOM 897 O O . ARG A 1 107 ? 0.741 -0.982 17.676 1.00 93.19 107 ARG A O 1
ATOM 904 N N . ALA A 1 108 ? -0.927 -2.118 18.710 1.00 90.94 108 ALA A N 1
ATOM 905 C CA . ALA A 1 108 ? -1.600 -0.965 19.300 1.00 90.94 108 ALA A CA 1
ATOM 906 C C . ALA A 1 108 ? -0.835 -0.472 20.538 1.00 90.94 108 ALA A C 1
ATOM 908 O O . ALA A 1 108 ? 0.035 -1.183 21.055 1.00 90.94 108 ALA A O 1
ATOM 909 N N . GLU A 1 109 ? -1.219 0.689 21.065 1.00 89.06 109 GLU A N 1
ATOM 910 C CA . GLU A 1 109 ? -0.655 1.254 22.303 1.00 89.06 109 GLU A CA 1
ATOM 911 C C . GLU A 1 109 ? -0.681 0.269 23.486 1.00 89.06 109 GLU A C 1
ATOM 913 O O . GLU A 1 109 ? 0.270 0.176 24.258 1.00 89.06 109 GLU A O 1
ATOM 918 N N . ASN A 1 110 ? -1.728 -0.558 23.587 1.00 90.00 110 ASN A N 1
ATOM 919 C CA . ASN A 1 110 ? -1.858 -1.599 24.615 1.00 90.00 110 ASN A CA 1
ATOM 920 C C . ASN A 1 110 ? -1.053 -2.884 24.326 1.00 90.00 110 ASN A C 1
ATOM 922 O O . ASN A 1 110 ? -1.319 -3.936 24.910 1.00 90.00 110 ASN A O 1
ATOM 926 N N . ASN A 1 111 ? -0.091 -2.826 23.402 1.00 88.31 111 ASN A N 1
ATOM 927 C CA . ASN A 1 111 ? 0.789 -3.920 22.988 1.00 88.31 111 ASN A CA 1
ATOM 928 C C . ASN A 1 111 ? 0.076 -5.113 22.311 1.00 88.31 111 ASN A C 1
ATOM 930 O O . ASN A 1 111 ? 0.719 -6.121 21.987 1.00 88.31 111 ASN A O 1
ATOM 934 N N . ARG A 1 112 ? -1.234 -5.015 22.045 1.00 91.06 112 ARG A N 1
ATOM 935 C CA . ARG A 1 112 ? -2.008 -6.022 21.304 1.00 91.06 112 ARG A CA 1
ATOM 936 C C . ARG A 1 112 ? -1.563 -6.047 19.846 1.00 91.06 112 ARG A C 1
ATOM 938 O O . ARG A 1 112 ? -1.44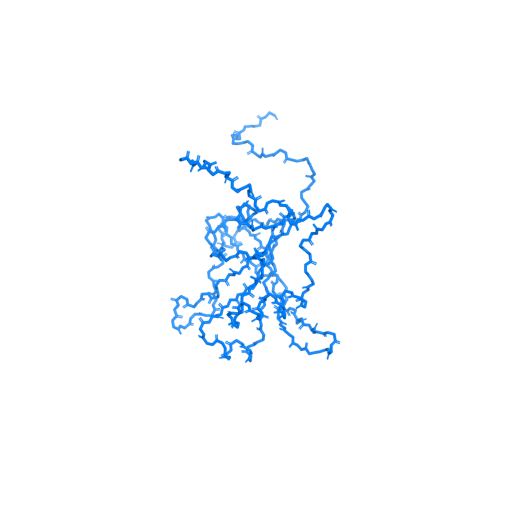4 -5.003 19.213 1.00 91.06 112 ARG A O 1
ATOM 945 N N . SER A 1 113 ? -1.357 -7.240 19.288 1.00 92.06 113 SER A N 1
ATOM 946 C CA . SER A 1 113 ? -1.114 -7.389 17.850 1.00 92.06 113 SER A CA 1
ATOM 947 C C . SER A 1 113 ? -2.388 -7.050 17.076 1.00 92.06 113 SER A C 1
ATOM 949 O O . SER A 1 113 ? -3.414 -7.707 17.253 1.00 92.06 113 SER A O 1
ATOM 951 N N . ILE A 1 114 ? -2.309 -6.019 16.237 1.00 92.56 114 ILE A N 1
ATOM 952 C CA . ILE A 1 114 ? -3.439 -5.531 15.436 1.00 92.56 114 ILE A CA 1
ATOM 953 C C . ILE A 1 114 ? -3.265 -5.806 13.947 1.00 92.56 114 ILE A C 1
ATOM 955 O O . ILE A 1 114 ? -4.234 -5.752 13.203 1.00 92.56 114 ILE A O 1
ATOM 959 N N . GLY A 1 115 ? -2.061 -6.160 13.497 1.00 92.25 115 GLY A N 1
ATOM 960 C CA . GLY A 1 115 ? -1.855 -6.591 12.121 1.00 92.25 115 GLY A CA 1
ATOM 961 C C . GLY A 1 115 ? -0.402 -6.834 11.748 1.00 92.25 115 GLY A C 1
ATOM 962 O O . GLY A 1 115 ? 0.493 -6.887 12.595 1.00 92.25 115 GLY A O 1
ATOM 963 N N . LEU A 1 116 ? -0.181 -7.000 10.448 1.00 92.25 116 LEU A N 1
ATOM 964 C CA . LEU A 1 116 ? 1.124 -7.242 9.841 1.00 92.25 116 LEU A CA 1
ATOM 965 C C . LEU A 1 116 ? 1.377 -6.241 8.716 1.00 92.25 116 LEU A C 1
ATOM 967 O O . LEU A 1 116 ? 0.476 -5.950 7.929 1.00 92.25 116 LEU A O 1
ATOM 971 N N . LYS A 1 117 ? 2.625 -5.785 8.610 1.00 93.69 117 LYS A N 1
ATOM 972 C CA . LYS A 1 117 ? 3.145 -4.989 7.499 1.00 93.69 117 LYS A CA 1
ATOM 973 C C . LYS A 1 117 ? 4.160 -5.802 6.712 1.00 93.69 117 LYS A C 1
ATOM 975 O O . LYS A 1 117 ? 5.149 -6.270 7.278 1.00 93.69 117 LYS A O 1
ATOM 980 N N . LYS A 1 118 ? 3.951 -5.904 5.403 1.00 92.69 118 LYS A N 1
ATOM 981 C CA . LYS A 1 118 ? 4.919 -6.453 4.451 1.00 92.69 118 LYS A CA 1
ATOM 982 C C . LYS A 1 118 ? 5.370 -5.351 3.510 1.00 92.69 118 LYS A C 1
ATOM 984 O O . LYS A 1 118 ? 4.538 -4.734 2.855 1.00 92.69 118 LYS A O 1
ATOM 989 N N . THR A 1 119 ? 6.673 -5.136 3.395 1.00 94.38 119 THR A N 1
ATOM 990 C CA . THR A 1 119 ? 7.217 -4.176 2.430 1.00 94.38 119 THR A CA 1
ATOM 991 C C . THR A 1 119 ? 7.587 -4.882 1.128 1.00 94.38 119 THR A C 1
ATOM 993 O O . THR A 1 119 ? 8.149 -5.981 1.117 1.00 94.38 119 THR A O 1
ATOM 996 N N . LEU A 1 120 ? 7.260 -4.253 0.006 1.00 94.00 120 LEU A N 1
ATOM 997 C CA . LEU A 1 120 ? 7.576 -4.699 -1.339 1.00 94.00 120 LEU A CA 1
ATOM 998 C C . LEU A 1 120 ? 8.309 -3.591 -2.093 1.00 94.00 120 LEU A C 1
ATOM 1000 O O . LEU A 1 120 ? 8.092 -2.405 -1.856 1.00 94.00 120 LEU A O 1
ATOM 1004 N N . VAL A 1 121 ? 9.163 -4.003 -3.021 1.00 94.69 121 VAL A N 1
ATOM 1005 C CA . VAL A 1 121 ? 9.854 -3.121 -3.962 1.00 94.69 121 VAL A CA 1
ATOM 1006 C C . VAL A 1 121 ? 9.501 -3.560 -5.369 1.00 94.69 121 VAL A C 1
ATOM 1008 O O . VAL A 1 121 ? 9.479 -4.764 -5.650 1.00 94.69 121 VAL A O 1
ATOM 1011 N N . PHE A 1 122 ? 9.232 -2.601 -6.243 1.00 94.81 122 PHE A N 1
ATOM 1012 C CA . PHE A 1 122 ? 8.981 -2.893 -7.643 1.00 94.81 122 PHE A CA 1
ATOM 1013 C C . PHE A 1 122 ? 10.289 -3.111 -8.412 1.00 94.81 122 PHE A C 1
ATOM 1015 O O . PHE A 1 122 ? 11.305 -2.459 -8.165 1.00 94.81 122 PHE A O 1
ATOM 1022 N N . TYR A 1 123 ? 10.255 -4.047 -9.350 1.00 94.31 123 TYR A N 1
ATOM 1023 C CA . TYR A 1 123 ? 11.328 -4.321 -10.292 1.00 94.31 123 TYR A CA 1
ATOM 1024 C C . TYR A 1 123 ? 10.761 -4.205 -11.704 1.00 94.31 123 TYR A C 1
ATOM 1026 O O . TYR A 1 123 ? 9.798 -4.900 -12.022 1.00 94.31 123 TYR A O 1
ATOM 1034 N N . SER A 1 124 ? 11.346 -3.351 -12.543 1.00 93.75 124 SER A N 1
ATOM 1035 C CA . SER A 1 124 ? 10.960 -3.232 -13.951 1.00 93.75 124 SER A CA 1
ATOM 1036 C C . SER A 1 124 ? 11.598 -4.343 -14.788 1.00 93.75 124 SER A C 1
ATOM 1038 O O . SER A 1 124 ? 12.724 -4.773 -14.532 1.00 93.75 124 SER A O 1
ATOM 1040 N N . GLY A 1 125 ? 10.882 -4.826 -15.799 1.00 91.88 125 GLY A N 1
ATOM 1041 C CA . GLY A 1 125 ? 11.292 -5.938 -16.651 1.00 91.88 125 GLY A CA 1
ATOM 1042 C C . GLY A 1 125 ? 10.883 -7.316 -16.121 1.00 91.88 125 GLY A C 1
ATOM 1043 O O . GLY A 1 125 ? 10.148 -7.466 -15.145 1.00 91.88 125 GLY A O 1
ATOM 1044 N N . LYS A 1 126 ? 11.349 -8.366 -16.803 1.00 89.00 126 LYS A N 1
ATOM 1045 C CA . LYS A 1 126 ? 10.951 -9.750 -16.509 1.00 89.00 126 LYS A CA 1
ATOM 1046 C C . LYS A 1 126 ? 11.760 -10.336 -15.352 1.00 89.00 126 LYS A C 1
ATOM 1048 O O . LYS A 1 126 ? 12.990 -10.261 -15.327 1.00 89.00 126 LYS A O 1
ATOM 1053 N N . ALA A 1 127 ? 11.072 -10.992 -14.421 1.00 85.88 127 ALA A N 1
ATOM 1054 C CA . ALA A 1 127 ? 11.719 -11.765 -13.367 1.00 85.88 127 ALA A CA 1
ATOM 1055 C C . ALA A 1 127 ? 12.581 -12.907 -13.955 1.00 85.88 127 ALA A C 1
ATOM 1057 O O . ALA A 1 127 ? 12.211 -13.480 -14.981 1.00 85.88 127 ALA A O 1
ATOM 1058 N N . PRO A 1 128 ? 13.708 -13.278 -13.317 1.00 86.62 128 PRO A N 1
ATOM 1059 C CA . PRO A 1 128 ? 14.305 -12.673 -12.121 1.00 86.62 128 PRO A CA 1
ATOM 1060 C C . PRO A 1 128 ? 15.270 -11.507 -12.421 1.00 86.62 128 PRO A C 1
ATOM 1062 O O . PRO A 1 128 ? 15.874 -10.979 -11.493 1.00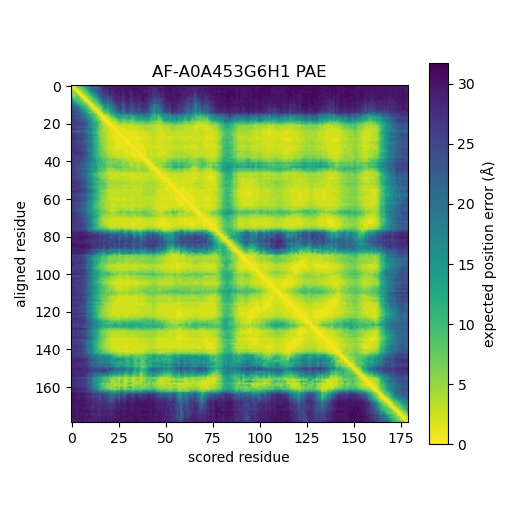 86.62 128 PRO A O 1
ATOM 1065 N N . LYS A 1 129 ? 15.439 -11.119 -13.691 1.00 90.19 129 LYS A N 1
ATOM 1066 C CA . LYS A 1 129 ? 16.452 -10.152 -14.155 1.00 90.19 129 LYS A CA 1
ATOM 1067 C C . LYS A 1 129 ? 15.966 -8.694 -14.139 1.00 90.19 129 LYS A C 1
ATOM 1069 O O . LYS A 1 129 ? 16.526 -7.861 -14.845 1.00 90.19 129 LYS A O 1
ATOM 1074 N N . GLY A 1 130 ? 14.905 -8.394 -13.392 1.00 91.25 130 GLY A N 1
ATOM 1075 C CA . GLY A 1 130 ? 14.344 -7.048 -13.347 1.00 91.25 130 GLY A CA 1
ATOM 1076 C C . GLY A 1 130 ? 15.283 -6.044 -12.677 1.00 91.25 130 GLY A C 1
ATOM 1077 O O . GLY A 1 130 ? 16.102 -6.409 -11.830 1.00 91.25 130 GLY A O 1
ATOM 1078 N N . VAL A 1 131 ? 15.133 -4.768 -13.021 1.00 94.00 131 VAL A N 1
ATOM 1079 C CA . VAL A 1 131 ? 15.884 -3.661 -12.420 1.00 94.00 131 VAL A CA 1
ATOM 1080 C C . VAL A 1 131 ? 15.086 -3.101 -11.250 1.00 94.00 131 VAL A C 1
ATOM 1082 O O . VAL A 1 131 ? 13.916 -2.753 -11.393 1.00 94.00 131 VAL A O 1
ATOM 1085 N N . ARG A 1 132 ? 15.708 -3.027 -10.070 1.00 93.56 132 ARG A N 1
ATOM 1086 C CA . ARG A 1 132 ? 15.078 -2.470 -8.867 1.00 93.56 132 ARG A CA 1
ATOM 1087 C C . ARG A 1 132 ? 14.723 -0.999 -9.093 1.00 93.56 132 ARG A C 1
ATOM 1089 O O . ARG A 1 132 ? 15.600 -0.223 -9.457 1.00 93.56 132 ARG A O 1
ATOM 1096 N N . SER A 1 133 ? 13.486 -0.610 -8.801 1.00 93.25 133 SER A N 1
ATOM 1097 C CA . SER A 1 133 ? 13.065 0.793 -8.826 1.00 93.25 133 SER A CA 1
ATOM 1098 C C . SER A 1 133 ? 12.994 1.411 -7.419 1.00 93.25 133 SER A C 1
ATOM 1100 O O . SER A 1 133 ? 13.202 0.749 -6.395 1.00 93.25 133 SER A O 1
ATOM 1102 N N . SER A 1 134 ? 12.696 2.707 -7.376 1.00 93.25 134 SER A N 1
ATOM 1103 C CA . SER A 1 134 ? 12.411 3.525 -6.185 1.00 93.25 134 SER A CA 1
ATOM 1104 C C . SER A 1 134 ? 10.987 3.353 -5.639 1.00 93.25 134 SER A C 1
ATOM 1106 O O . SER A 1 134 ? 10.673 3.900 -4.578 1.00 93.25 134 SER A O 1
ATOM 1108 N N . TRP A 1 135 ? 10.130 2.594 -6.329 1.00 94.62 135 TRP A N 1
ATOM 1109 C CA . TRP A 1 135 ? 8.745 2.367 -5.927 1.00 94.62 135 TRP A CA 1
ATOM 1110 C C . TRP A 1 135 ? 8.649 1.335 -4.811 1.00 94.62 135 TRP A C 1
ATOM 1112 O O . TRP A 1 135 ? 9.126 0.199 -4.931 1.00 94.62 135 TRP A O 1
ATOM 1122 N N . ILE A 1 136 ? 8.003 1.743 -3.723 1.00 95.00 136 ILE A N 1
ATOM 1123 C CA . ILE A 1 136 ? 7.807 0.951 -2.516 1.00 95.00 136 ILE A CA 1
ATOM 1124 C C . ILE A 1 136 ? 6.319 0.791 -2.265 1.00 95.00 136 ILE A C 1
ATOM 1126 O O . ILE A 1 136 ? 5.538 1.718 -2.452 1.00 95.00 136 ILE A O 1
ATOM 1130 N N . MET A 1 137 ? 5.941 -0.397 -1.807 1.00 94.62 137 MET A N 1
ATOM 1131 C CA . MET A 1 137 ? 4.602 -0.663 -1.311 1.00 94.62 137 MET A CA 1
ATOM 1132 C C . MET A 1 137 ? 4.680 -1.264 0.082 1.00 94.62 137 MET A C 1
ATOM 1134 O O . MET A 1 137 ? 5.453 -2.190 0.324 1.00 94.62 137 MET A O 1
ATOM 1138 N N . ASN A 1 138 ? 3.857 -0.765 0.991 1.00 94.81 138 ASN A N 1
ATOM 1139 C CA . ASN A 1 138 ? 3.603 -1.388 2.277 1.00 94.81 138 ASN A CA 1
ATOM 1140 C C . ASN A 1 138 ? 2.214 -2.012 2.249 1.00 94.81 138 ASN A C 1
ATOM 1142 O O . ASN A 1 138 ? 1.220 -1.315 2.087 1.00 94.81 138 ASN A O 1
ATOM 1146 N N . GLU A 1 139 ? 2.161 -3.328 2.396 1.00 93.25 139 GLU A N 1
ATOM 1147 C CA . GLU A 1 139 ? 0.931 -4.103 2.467 1.00 93.25 139 GLU A CA 1
ATOM 1148 C C . GLU A 1 139 ? 0.576 -4.356 3.935 1.00 93.25 139 GLU A C 1
ATOM 1150 O O . GLU A 1 139 ? 1.340 -4.997 4.661 1.00 93.25 139 GLU A O 1
ATOM 1155 N N . TYR A 1 140 ? -0.583 -3.853 4.355 1.00 93.00 140 TYR A N 1
ATOM 1156 C CA . TYR A 1 140 ? -1.124 -3.956 5.706 1.00 93.00 140 TYR A CA 1
ATOM 1157 C C . TYR A 1 140 ? -2.254 -4.983 5.747 1.00 93.00 140 TYR A C 1
ATOM 1159 O O . TYR A 1 140 ? -3.167 -4.982 4.912 1.00 93.00 140 TYR A O 1
ATOM 1167 N N . ARG A 1 141 ? -2.191 -5.876 6.736 1.00 89.56 141 ARG A N 1
ATOM 1168 C CA . ARG A 1 141 ? -3.127 -6.993 6.895 1.00 89.56 141 ARG A CA 1
ATOM 1169 C C . ARG A 1 141 ? -3.635 -7.085 8.324 1.00 89.56 141 ARG A C 1
ATOM 1171 O O . ARG A 1 141 ? -2.847 -6.948 9.259 1.00 89.56 141 ARG A O 1
ATOM 1178 N N . LEU A 1 142 ? -4.917 -7.413 8.469 1.00 88.25 142 LEU A N 1
ATOM 1179 C CA . LEU A 1 142 ? -5.492 -7.826 9.750 1.00 88.25 142 LEU A CA 1
ATOM 1180 C C . LEU A 1 142 ? -4.932 -9.195 10.185 1.00 88.25 142 LEU A C 1
ATOM 1182 O O . LEU A 1 142 ? -4.522 -9.986 9.326 1.00 88.25 142 LEU A O 1
ATOM 1186 N N . PRO A 1 143 ? -4.924 -9.507 11.493 1.00 84.25 143 PRO A N 1
ATOM 1187 C CA . PRO A 1 143 ? -4.498 -10.802 12.003 1.00 84.25 143 PRO A CA 1
ATOM 1188 C C . PRO A 1 143 ? -5.430 -11.904 11.493 1.00 84.25 143 PRO A C 1
ATOM 1190 O O . PRO A 1 143 ? -6.629 -11.682 11.310 1.00 84.25 143 PRO A O 1
ATOM 1193 N N . THR A 1 144 ? -4.900 -13.113 11.300 1.00 72.75 144 THR A N 1
ATOM 1194 C CA . THR A 1 144 ? -5.660 -14.239 10.727 1.00 72.75 144 THR A CA 1
ATOM 1195 C C . THR A 1 144 ? -6.973 -14.503 11.473 1.00 72.75 144 THR A C 1
ATOM 1197 O O . THR A 1 144 ? -8.010 -14.677 10.836 1.00 72.75 144 THR A O 1
ATOM 1200 N N . ALA A 1 145 ? -6.949 -14.415 12.809 1.00 69.88 145 ALA A N 1
ATOM 1201 C CA . ALA A 1 145 ? -8.117 -14.605 13.672 1.00 69.88 145 ALA A CA 1
ATOM 1202 C C . ALA A 1 145 ? -9.275 -13.630 13.382 1.00 69.88 145 ALA A C 1
ATOM 1204 O O . ALA A 1 145 ? -10.437 -13.991 13.560 1.00 69.88 145 ALA A O 1
ATOM 1205 N N . ASP A 1 146 ? -8.971 -12.419 12.909 1.00 66.38 146 ASP A N 1
ATOM 1206 C CA . ASP A 1 146 ? -9.980 -11.433 12.518 1.00 66.38 146 ASP A CA 1
ATOM 1207 C C . ASP A 1 146 ? -10.445 -11.672 11.076 1.00 66.38 146 ASP A C 1
ATOM 1209 O O . ASP A 1 146 ? -11.624 -11.517 10.768 1.00 66.38 146 ASP A O 1
ATOM 1213 N N . THR A 1 147 ? -9.551 -12.115 10.184 1.00 62.94 147 THR A N 1
ATOM 1214 C CA . THR A 1 147 ? -9.903 -12.373 8.775 1.00 62.94 147 THR A CA 1
ATOM 1215 C C . THR A 1 147 ? -10.831 -13.567 8.565 1.00 62.94 147 THR A C 1
ATOM 1217 O O . THR A 1 147 ? -11.527 -13.610 7.549 1.00 62.94 147 THR A O 1
ATOM 1220 N N . ASP A 1 148 ? -10.860 -14.521 9.496 1.00 63.03 148 ASP A N 1
ATOM 1221 C CA . ASP A 1 148 ? -11.788 -15.653 9.435 1.00 63.03 148 ASP A CA 1
ATOM 1222 C C . ASP A 1 148 ? -13.188 -15.268 9.927 1.00 63.03 148 ASP A C 1
ATOM 1224 O O . ASP A 1 148 ? -14.171 -15.790 9.428 1.00 63.03 148 ASP A O 1
ATOM 1228 N N . ARG A 1 149 ? -13.331 -14.265 10.800 1.00 62.16 149 ARG A N 1
ATOM 1229 C CA . ARG A 1 149 ? -14.660 -13.778 11.225 1.00 62.16 149 ARG A CA 1
ATOM 1230 C C . ARG A 1 149 ? -15.434 -13.105 10.089 1.00 62.16 149 ARG A C 1
ATOM 1232 O O . ARG A 1 149 ? -16.659 -13.170 10.050 1.00 62.16 149 ARG A O 1
ATOM 1239 N N . TYR A 1 150 ? -14.722 -12.498 9.140 1.00 59.84 150 TYR A N 1
ATOM 1240 C CA . TYR A 1 150 ? -15.289 -11.736 8.025 1.00 59.84 150 TYR A CA 1
ATOM 1241 C C . TYR A 1 150 ? -15.128 -12.476 6.688 1.00 59.84 150 TYR A C 1
ATOM 1243 O O . TYR A 1 150 ? -14.652 -11.905 5.705 1.00 59.84 150 TYR A O 1
ATOM 1251 N N . HIS A 1 151 ? -15.549 -13.750 6.640 1.00 53.72 151 HIS A N 1
ATOM 1252 C CA . HIS A 1 151 ? -15.437 -14.699 5.511 1.00 53.72 151 HIS A CA 1
ATOM 1253 C C . HIS A 1 151 ? -15.851 -14.187 4.107 1.00 53.72 151 HIS A C 1
ATOM 1255 O O . HIS A 1 151 ? -15.632 -14.892 3.123 1.00 53.72 151 HIS A O 1
ATOM 1261 N N . LYS A 1 152 ? -16.428 -12.984 3.978 1.00 53.03 152 LYS A N 1
ATOM 1262 C CA . LYS A 1 152 ? -16.923 -12.409 2.718 1.00 53.03 152 LYS A CA 1
ATOM 1263 C C . LYS A 1 152 ? -16.021 -11.339 2.086 1.00 53.03 152 LYS A C 1
ATOM 1265 O O . LYS A 1 152 ? -16.151 -11.113 0.888 1.00 53.03 152 LYS A O 1
ATOM 1270 N N . VAL A 1 153 ? -15.103 -10.706 2.829 1.00 57.66 153 VAL A N 1
ATOM 1271 C CA . VAL A 1 153 ? -14.233 -9.636 2.295 1.00 57.66 153 VAL A CA 1
ATOM 1272 C C . VAL A 1 153 ? -12.837 -9.729 2.912 1.00 57.66 153 VAL A C 1
ATOM 1274 O O . VAL A 1 153 ? -12.545 -9.142 3.950 1.00 57.66 153 VAL A O 1
ATOM 1277 N N . ARG A 1 154 ? -11.933 -10.463 2.257 1.00 66.94 154 ARG A N 1
ATOM 1278 C CA . ARG A 1 154 ? -10.501 -10.352 2.551 1.00 66.94 154 ARG A CA 1
ATOM 1279 C C . ARG A 1 154 ? -9.964 -9.184 1.725 1.00 66.94 154 ARG A C 1
ATOM 1281 O O . ARG A 1 154 ? -9.725 -9.336 0.534 1.00 66.94 154 ARG A O 1
ATOM 1288 N N . SER A 1 155 ? -9.792 -8.027 2.351 1.00 69.19 155 SER A N 1
ATOM 1289 C CA . SER A 1 155 ? -9.133 -6.865 1.743 1.00 69.19 155 SER A CA 1
ATOM 1290 C C . SER A 1 155 ? -7.820 -6.590 2.462 1.00 69.19 155 SER A C 1
ATOM 1292 O O . SER A 1 155 ? -7.684 -6.868 3.653 1.00 69.19 155 SER A O 1
ATOM 1294 N N . THR A 1 156 ? -6.846 -6.049 1.743 1.00 80.19 156 THR A N 1
ATOM 1295 C CA . THR A 1 156 ? -5.620 -5.489 2.320 1.00 80.19 156 THR A CA 1
ATOM 1296 C C . THR A 1 156 ? -5.589 -4.000 2.049 1.00 80.19 156 THR A C 1
ATOM 1298 O O . THR A 1 156 ? -5.955 -3.578 0.953 1.00 80.19 156 THR A O 1
ATOM 1301 N N . CYS A 1 157 ? -5.134 -3.213 3.018 1.00 83.19 157 CYS A N 1
ATOM 1302 C CA . CYS A 1 157 ? -4.791 -1.824 2.755 1.00 83.19 157 CYS A CA 1
ATOM 1303 C C . CYS A 1 157 ? -3.345 -1.788 2.283 1.00 83.19 157 CYS A C 1
ATOM 1305 O O . CYS A 1 157 ? -2.479 -2.437 2.871 1.00 83.19 157 CYS A O 1
ATOM 1307 N N . ILE A 1 158 ? -3.072 -1.035 1.235 1.00 86.62 158 ILE A N 1
ATOM 1308 C CA . ILE A 1 158 ? -1.719 -0.825 0.748 1.00 86.62 158 ILE A CA 1
ATOM 1309 C C . ILE A 1 158 ? -1.409 0.660 0.723 1.00 86.62 158 ILE A C 1
ATOM 1311 O O . ILE A 1 158 ? -2.280 1.481 0.452 1.00 86.62 158 ILE A O 1
ATOM 1315 N N . LEU A 1 159 ? -0.154 0.974 0.995 1.00 87.94 159 LEU A N 1
ATOM 1316 C CA . LEU A 1 159 ? 0.428 2.289 0.803 1.00 87.94 159 LEU A CA 1
ATOM 1317 C C . LEU A 1 159 ? 1.494 2.163 -0.276 1.00 87.94 159 LEU A C 1
ATOM 1319 O O . LEU A 1 159 ? 2.467 1.434 -0.076 1.00 87.94 159 LEU A O 1
ATOM 1323 N N . ALA A 1 160 ? 1.315 2.849 -1.397 1.00 87.75 160 ALA A N 1
ATOM 1324 C CA . ALA A 1 160 ? 2.336 2.996 -2.421 1.00 87.75 160 ALA A CA 1
ATOM 1325 C C . ALA A 1 160 ? 3.039 4.341 -2.241 1.00 87.75 160 ALA A C 1
ATOM 1327 O O . ALA A 1 160 ? 2.393 5.357 -1.990 1.00 87.75 160 ALA A O 1
ATOM 1328 N N . SER A 1 161 ? 4.361 4.352 -2.372 1.00 87.94 161 SER A N 1
ATOM 1329 C CA . SER A 1 161 ? 5.144 5.581 -2.360 1.00 87.94 161 SER A CA 1
ATOM 1330 C C . SER A 1 161 ? 6.346 5.482 -3.285 1.00 87.94 161 SER A C 1
ATOM 1332 O O . SER A 1 161 ? 6.915 4.409 -3.523 1.00 87.94 161 SER A O 1
ATOM 1334 N N . HIS A 1 162 ? 6.741 6.632 -3.812 1.00 83.12 162 HIS A N 1
ATOM 1335 C CA . HIS A 1 162 ? 7.950 6.781 -4.600 1.00 83.12 162 HIS A CA 1
ATOM 1336 C C . HIS A 1 162 ? 9.007 7.466 -3.731 1.00 83.12 162 HIS A C 1
ATOM 1338 O O . HIS A 1 162 ? 8.847 8.625 -3.349 1.00 83.12 162 HIS A O 1
ATOM 1344 N N . ARG A 1 163 ? 10.084 6.757 -3.366 1.00 78.19 163 ARG A N 1
ATOM 1345 C CA . ARG A 1 163 ? 11.168 7.383 -2.592 1.00 78.19 163 ARG A CA 1
ATOM 1346 C C . ARG A 1 163 ? 11.920 8.364 -3.488 1.00 78.19 163 ARG A C 1
ATOM 1348 O O . ARG A 1 163 ? 12.555 7.909 -4.430 1.00 78.19 163 ARG A O 1
ATOM 1355 N N . ASN A 1 164 ? 11.823 9.660 -3.164 1.00 55.31 164 ASN A N 1
ATOM 1356 C CA . ASN A 1 164 ? 12.602 10.797 -3.673 1.00 55.31 164 ASN A CA 1
ATOM 1357 C C . ASN A 1 164 ? 13.304 10.556 -5.020 1.00 55.31 164 ASN A C 1
ATOM 1359 O O . ASN A 1 164 ? 14.413 10.026 -5.067 1.00 55.31 164 ASN A O 1
ATOM 1363 N N . PHE A 1 165 ? 12.695 11.047 -6.097 1.00 44.62 165 PHE A N 1
ATOM 1364 C CA . PHE A 1 165 ? 13.488 11.576 -7.202 1.00 44.62 165 PHE A CA 1
ATOM 1365 C C . PHE A 1 165 ? 14.042 12.941 -6.750 1.00 44.62 165 PHE A C 1
ATOM 1367 O O . PHE A 1 165 ? 13.313 13.671 -6.069 1.00 44.62 165 PHE A O 1
ATOM 1374 N N . PRO A 1 166 ? 15.289 13.317 -7.081 1.00 36.94 166 PRO A N 1
ATOM 1375 C CA . PRO A 1 166 ? 15.646 14.733 -7.075 1.00 36.94 166 PRO A CA 1
ATOM 1376 C C . PRO A 1 166 ? 14.641 15.499 -7.962 1.00 36.94 166 PRO A C 1
ATOM 1378 O O . PRO A 1 166 ? 14.146 14.924 -8.933 1.00 36.94 166 PRO A O 1
ATOM 1381 N N . PRO A 1 167 ? 14.323 16.771 -7.667 1.00 42.56 167 PRO A N 1
ATOM 1382 C CA . PRO A 1 167 ? 13.371 17.566 -8.452 1.00 42.56 167 PRO A CA 1
ATOM 1383 C C . PRO A 1 167 ? 13.831 17.877 -9.889 1.00 42.56 167 PRO A C 1
ATOM 1385 O O . PRO A 1 167 ? 13.180 18.658 -10.572 1.00 42.56 167 PRO A O 1
ATOM 1388 N N . ASP A 1 168 ? 14.914 17.268 -10.367 1.00 38.69 168 ASP A N 1
ATOM 1389 C CA . ASP A 1 168 ? 15.463 17.494 -11.696 1.00 38.69 168 ASP A CA 1
ATOM 1390 C C . ASP A 1 168 ? 15.846 16.166 -12.350 1.00 38.69 168 ASP A C 1
ATOM 1392 O O . ASP A 1 168 ? 16.982 15.704 -12.298 1.00 38.69 168 ASP A O 1
ATOM 1396 N N . LEU A 1 169 ? 14.847 15.495 -12.907 1.00 39.62 169 LEU A N 1
ATOM 1397 C CA . LEU A 1 169 ? 15.044 14.688 -14.099 1.00 39.62 169 LEU A CA 1
ATOM 1398 C C . LEU A 1 169 ? 13.714 14.698 -14.831 1.00 39.62 169 LEU A C 1
ATOM 1400 O O . LEU A 1 169 ? 12.746 14.030 -14.458 1.00 39.62 169 LEU A O 1
ATOM 1404 N N . SER A 1 170 ? 13.700 15.556 -15.842 1.00 38.09 170 SER A N 1
ATOM 1405 C CA . SER A 1 170 ? 12.827 15.510 -16.997 1.00 38.09 170 SER A CA 1
ATOM 1406 C C . SER A 1 170 ? 12.282 14.104 -17.241 1.00 38.09 170 SER A C 1
ATOM 1408 O O . SER A 1 170 ? 13.011 13.116 -17.356 1.00 38.09 170 SER A O 1
ATOM 1410 N N . ILE A 1 171 ? 10.955 14.050 -17.333 1.00 41.50 171 ILE A N 1
ATOM 1411 C CA . ILE A 1 171 ? 10.201 13.012 -18.027 1.00 41.50 171 ILE A CA 1
ATOM 1412 C C . ILE A 1 171 ? 11.053 12.557 -19.208 1.00 41.50 171 ILE A C 1
ATOM 1414 O O . ILE A 1 171 ? 11.357 13.374 -20.078 1.00 41.50 171 ILE A O 1
ATOM 1418 N N . CYS A 1 172 ? 11.471 11.288 -19.211 1.00 33.00 172 CYS A N 1
ATOM 1419 C CA . CYS A 1 172 ? 12.134 10.692 -20.357 1.00 33.00 172 CYS A CA 1
ATOM 1420 C C . CYS A 1 172 ? 11.228 10.922 -21.566 1.00 33.00 172 CYS A C 1
ATOM 1422 O O . CYS A 1 172 ? 10.213 10.242 -21.741 1.00 33.00 172 CYS A O 1
ATOM 1424 N N . THR A 1 173 ? 11.568 11.912 -22.384 1.00 39.00 173 THR A N 1
ATOM 1425 C CA . THR A 1 173 ? 10.973 12.061 -23.692 1.00 39.00 173 THR A CA 1
ATOM 1426 C C . THR A 1 173 ? 11.339 10.80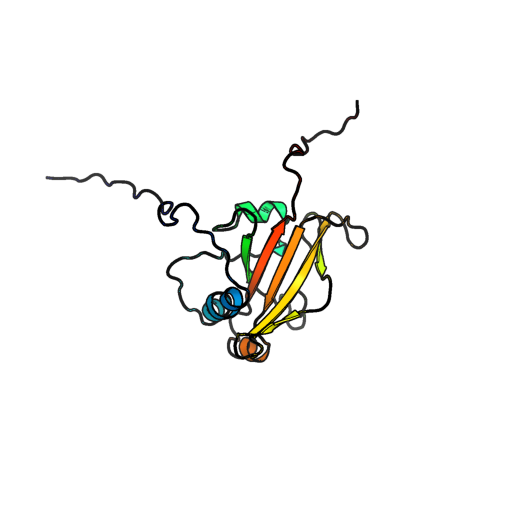2 -24.454 1.00 39.00 173 THR A C 1
ATOM 1428 O O . THR A 1 173 ? 12.490 10.362 -24.504 1.00 39.00 173 THR A O 1
ATOM 1431 N N . ARG A 1 174 ? 10.305 10.158 -24.995 1.00 45.09 174 ARG A N 1
ATOM 1432 C CA . ARG A 1 174 ? 10.457 9.156 -26.040 1.00 45.09 174 ARG A CA 1
ATOM 1433 C C . ARG A 1 174 ? 11.464 9.682 -27.057 1.00 45.09 174 ARG A C 1
ATOM 1435 O O . ARG A 1 174 ? 11.221 10.732 -27.644 1.00 45.09 174 ARG A O 1
ATOM 1442 N N . ASN A 1 175 ? 12.519 8.896 -27.248 1.00 38.97 175 ASN A N 1
ATOM 1443 C CA . ASN A 1 175 ? 13.393 8.773 -28.417 1.00 38.97 175 ASN A CA 1
ATOM 1444 C C . ASN A 1 175 ? 14.856 8.893 -28.007 1.00 38.97 175 ASN A C 1
ATOM 1446 O O . ASN A 1 175 ? 15.433 9.973 -27.957 1.00 38.97 175 ASN A O 1
ATOM 1450 N N . GLY A 1 176 ? 15.455 7.732 -27.744 1.00 39.78 176 GLY A N 1
ATOM 1451 C CA . GLY A 1 176 ? 16.892 7.624 -27.596 1.00 39.78 176 GLY A CA 1
ATOM 1452 C C . GLY A 1 176 ? 17.608 8.096 -28.857 1.00 39.78 176 GLY A C 1
ATOM 1453 O O . GLY A 1 176 ? 17.355 7.574 -29.940 1.00 39.78 176 GLY A O 1
ATOM 1454 N N . ARG A 1 177 ? 18.525 9.043 -28.676 1.00 27.92 177 ARG A N 1
ATOM 1455 C CA . ARG A 1 177 ? 19.798 9.181 -29.392 1.00 27.92 177 ARG A CA 1
ATOM 1456 C C . ARG A 1 177 ? 20.750 10.000 -28.510 1.00 27.92 177 ARG A C 1
ATOM 1458 O O . ARG A 1 177 ? 20.275 10.937 -27.874 1.00 27.92 177 ARG A O 1
ATOM 1465 N N . PRO A 1 178 ? 22.042 9.644 -28.445 1.00 35.38 178 PRO A N 1
ATOM 1466 C CA . PRO A 1 178 ? 23.039 10.444 -27.750 1.00 35.38 178 PRO A CA 1
ATOM 1467 C C . PRO A 1 178 ? 23.566 11.556 -28.672 1.00 35.38 178 PRO A C 1
ATOM 1469 O O . PRO A 1 178 ? 23.812 11.301 -29.853 1.00 35.38 178 PRO A O 1
ATOM 1472 N N . GLU A 1 179 ? 23.760 12.748 -28.113 1.00 34.97 179 GLU A N 1
ATOM 1473 C CA . GLU A 1 179 ? 24.918 13.598 -28.424 1.00 34.97 179 GLU A CA 1
ATOM 1474 C C . GLU A 1 179 ? 25.860 13.559 -27.220 1.00 34.97 179 GLU A C 1
ATOM 1476 O O . GLU A 1 179 ? 25.341 13.564 -26.076 1.00 34.97 179 GLU A O 1
#

Nearest PDB structures (foldseek):
  1ut7-assembly1_A  TM=9.438E-01  e=3.604E-16  Arabidopsis thaliana
  3swm-assembly1_A  TM=9.335E-01  e=3.822E-16  Arabidopsis thaliana
  1ut4-assembly1_A  TM=8.700E-01  e=8.790E-17  Arabidopsis thaliana
  7xp3-assembly1_A  TM=8.818E-01  e=8.208E-16  Arabidopsis thaliana
  7xlj-assembly1_A  TM=8.242E-01  e=2.209E-14  Arabidopsis thaliana